Protein AF-A0A7W1V530-F1 (afdb_monomer)

Radius of gyration: 22.69 Å; Cα contacts (8 Å, |Δi|>4): 285; chains: 1; bounding box: 102×36×40 Å

Mean predicted aligned error: 11.99 Å

Structure (mmCIF, N/CA/C/O backbone):
data_AF-A0A7W1V530-F1
#
_entry.id   AF-A0A7W1V530-F1
#
loop_
_atom_site.group_PDB
_atom_site.id
_atom_site.type_symbol
_atom_site.label_atom_id
_atom_site.label_alt_id
_atom_site.label_comp_id
_atom_site.label_asym_id
_atom_site.label_entity_id
_atom_site.label_seq_id
_atom_site.pdbx_PDB_ins_code
_atom_site.Cartn_x
_atom_site.Cartn_y
_atom_site.Cartn_z
_atom_site.occupancy
_atom_site.B_iso_or_equiv
_atom_site.auth_seq_id
_atom_site.auth_comp_id
_atom_site.auth_asym_id
_atom_site.auth_atom_id
_atom_site.pdbx_PDB_model_num
ATOM 1 N N . MET A 1 1 ? -16.592 9.959 2.322 1.00 92.06 1 MET A N 1
ATOM 2 C CA . MET A 1 1 ? -16.079 8.571 2.350 1.00 92.06 1 MET A CA 1
ATOM 3 C C . MET A 1 1 ? -16.142 7.899 3.725 1.00 92.06 1 MET A C 1
ATOM 5 O O . MET A 1 1 ? -16.702 6.815 3.816 1.00 92.06 1 MET A O 1
ATOM 9 N N . LEU A 1 2 ? -15.639 8.522 4.799 1.00 95.12 2 LEU A N 1
ATOM 10 C CA . LEU A 1 2 ? -15.579 7.921 6.148 1.00 95.12 2 LEU A CA 1
ATOM 11 C C . LEU A 1 2 ? -16.915 7.363 6.677 1.00 95.12 2 LEU A C 1
ATOM 13 O O . LEU A 1 2 ? -16.941 6.292 7.271 1.00 95.12 2 LEU A O 1
ATOM 17 N N . GLN A 1 3 ? -18.044 8.019 6.392 1.00 96.56 3 GLN A N 1
ATOM 18 C CA . GLN A 1 3 ? -19.373 7.490 6.742 1.00 96.56 3 GLN A CA 1
ATOM 19 C C . GLN A 1 3 ? -19.691 6.153 6.049 1.00 96.56 3 GLN A C 1
ATOM 21 O O . GLN A 1 3 ? -20.329 5.280 6.632 1.00 96.56 3 GLN A O 1
ATOM 26 N N . ALA A 1 4 ? -19.258 5.967 4.797 1.00 96.50 4 ALA A N 1
ATOM 27 C CA . ALA A 1 4 ? -19.424 4.697 4.095 1.00 96.50 4 ALA A CA 1
ATOM 28 C C . ALA A 1 4 ? -18.527 3.611 4.703 1.00 96.50 4 ALA A C 1
ATOM 30 O O . ALA A 1 4 ? -19.008 2.507 4.939 1.00 96.50 4 ALA A O 1
ATOM 31 N N . ILE A 1 5 ? -17.279 3.955 5.040 1.00 96.94 5 ILE A N 1
ATOM 32 C CA . ILE A 1 5 ? -16.357 3.065 5.760 1.00 96.94 5 ILE A CA 1
ATOM 33 C C . ILE A 1 5 ? -16.983 2.604 7.083 1.00 96.94 5 ILE A C 1
ATOM 35 O O . ILE A 1 5 ? -17.078 1.403 7.314 1.00 96.94 5 ILE A O 1
ATOM 39 N N . GLY A 1 6 ? -17.505 3.522 7.903 1.00 97.44 6 GLY A N 1
ATOM 40 C CA . GLY A 1 6 ? -18.143 3.180 9.182 1.00 97.44 6 GLY A CA 1
ATOM 41 C C . GLY A 1 6 ? -19.362 2.256 9.038 1.00 97.44 6 GLY A C 1
ATOM 42 O O . GLY A 1 6 ? -19.559 1.348 9.847 1.00 97.44 6 GLY A O 1
ATOM 43 N N . ARG A 1 7 ? -20.156 2.410 7.969 1.00 98.12 7 ARG A N 1
ATOM 44 C CA . ARG A 1 7 ? -21.251 1.470 7.662 1.00 98.12 7 ARG A CA 1
ATOM 45 C C . ARG A 1 7 ? -20.738 0.070 7.319 1.00 98.12 7 ARG A C 1
ATOM 47 O O . ARG A 1 7 ? -21.349 -0.902 7.738 1.00 98.12 7 ARG A O 1
ATOM 54 N N . ILE A 1 8 ? -19.629 -0.039 6.586 1.00 97.50 8 ILE A N 1
ATOM 55 C CA . ILE A 1 8 ? -19.023 -1.337 6.250 1.00 97.50 8 ILE A CA 1
ATOM 56 C C . ILE A 1 8 ? -18.438 -1.984 7.507 1.00 97.50 8 ILE A C 1
ATOM 58 O O . ILE A 1 8 ? -18.728 -3.144 7.776 1.00 97.50 8 ILE A O 1
ATOM 62 N N . VAL A 1 9 ? -17.679 -1.225 8.303 1.00 97.56 9 VAL A N 1
ATOM 63 C CA . VAL A 1 9 ? -17.077 -1.694 9.563 1.00 97.56 9 VAL A CA 1
ATOM 64 C C . VAL A 1 9 ? -18.135 -2.243 10.517 1.00 97.56 9 VAL A C 1
ATOM 66 O O . VAL A 1 9 ? -17.935 -3.293 11.112 1.00 97.56 9 VAL A O 1
ATOM 69 N N . THR A 1 10 ? -19.277 -1.570 10.655 1.00 97.75 10 THR A N 1
ATOM 70 C CA . THR A 1 10 ? -20.348 -2.024 11.562 1.00 97.75 10 THR A CA 1
ATOM 71 C C . THR A 1 10 ? -21.170 -3.192 11.013 1.00 97.75 10 THR A C 1
ATOM 73 O O . THR A 1 10 ? -21.892 -3.831 11.777 1.00 97.75 10 THR A O 1
ATOM 76 N N . ALA A 1 11 ? -21.065 -3.492 9.717 1.00 98.19 11 ALA A N 1
ATOM 77 C CA . ALA A 1 11 ? -21.801 -4.574 9.070 1.00 98.19 11 ALA A CA 1
ATOM 78 C C . ALA A 1 11 ? -21.092 -5.939 9.133 1.00 98.19 11 ALA A C 1
ATOM 80 O O . ALA A 1 11 ? -21.712 -6.946 8.793 1.00 98.19 11 ALA A O 1
ATOM 81 N N . VAL A 1 12 ? -19.814 -5.994 9.529 1.00 97.38 12 VAL A N 1
ATOM 82 C CA . VAL A 1 12 ? -19.009 -7.226 9.514 1.00 97.38 12 VAL A CA 1
ATOM 83 C C . VAL A 1 12 ? -18.196 -7.398 10.798 1.00 97.38 12 VAL A C 1
ATOM 85 O O . VAL A 1 12 ? -17.738 -6.430 11.390 1.00 97.38 12 VAL A O 1
ATOM 88 N N . ASP A 1 13 ? -17.939 -8.649 11.186 1.00 95.44 13 ASP A N 1
ATOM 89 C CA . ASP A 1 13 ? -17.024 -8.987 12.292 1.00 95.44 13 ASP A CA 1
ATOM 90 C C . ASP A 1 13 ? -15.557 -9.161 11.829 1.00 95.44 13 ASP A C 1
ATOM 92 O O . ASP A 1 13 ? -14.671 -9.521 12.611 1.00 95.44 13 ASP A O 1
ATOM 96 N N . LEU A 1 14 ? -15.287 -8.943 10.537 1.00 96.69 14 LEU A N 1
ATOM 97 C CA . LEU A 1 14 ? -13.963 -9.077 9.928 1.00 96.69 14 LEU A CA 1
ATOM 98 C C . LEU A 1 14 ? -13.176 -7.756 9.983 1.00 96.69 14 LEU A C 1
ATOM 100 O O . LEU A 1 14 ? -13.777 -6.684 9.910 1.00 96.69 14 LEU A O 1
ATOM 104 N N . PRO A 1 15 ? -11.828 -7.797 10.042 1.00 95.88 15 PRO A N 1
ATOM 105 C CA . PRO A 1 15 ? -11.009 -6.595 9.924 1.00 95.88 15 PRO A CA 1
ATOM 106 C C . PRO A 1 15 ? -11.252 -5.881 8.592 1.00 95.88 15 PRO A C 1
ATOM 108 O O . PRO A 1 15 ? -11.123 -6.481 7.524 1.00 95.88 15 PRO A O 1
ATOM 111 N N . VAL A 1 16 ? -11.543 -4.583 8.652 1.00 96.94 16 VAL A N 1
ATOM 112 C CA . VAL A 1 16 ? -11.725 -3.742 7.464 1.00 96.94 16 VAL A CA 1
ATOM 113 C C . VAL A 1 16 ? -10.499 -2.865 7.276 1.00 96.94 16 VAL A C 1
ATOM 115 O O . VAL A 1 16 ? -10.081 -2.159 8.189 1.00 96.94 16 VAL A O 1
ATOM 118 N N . THR A 1 17 ? -9.929 -2.889 6.079 1.00 97.44 17 THR A N 1
ATOM 119 C CA . THR A 1 17 ? -8.908 -1.935 5.639 1.00 97.44 17 THR A CA 1
ATOM 120 C C . THR A 1 17 ? -9.539 -0.986 4.635 1.00 97.44 17 THR A C 1
ATOM 122 O O . THR A 1 17 ? -10.289 -1.430 3.766 1.00 97.44 17 THR A O 1
ATOM 125 N N . ALA A 1 18 ? -9.278 0.310 4.781 1.00 97.19 18 ALA A N 1
ATOM 126 C CA . ALA A 1 18 ? -9.830 1.332 3.902 1.00 97.19 18 ALA A CA 1
ATOM 127 C C . ALA A 1 18 ? -8.800 1.781 2.866 1.00 97.19 18 ALA A C 1
ATOM 129 O O . ALA A 1 18 ? -7.633 1.976 3.198 1.00 97.19 18 ALA A O 1
ATOM 130 N N . ASP A 1 19 ? -9.251 1.967 1.631 1.00 97.50 19 ASP A N 1
ATOM 131 C CA . ASP A 1 19 ? -8.523 2.774 0.660 1.00 97.50 19 ASP A CA 1
ATOM 132 C C . ASP A 1 19 ? -8.739 4.248 1.002 1.00 97.50 19 ASP A C 1
ATOM 134 O O . ASP A 1 19 ? -9.886 4.683 1.126 1.00 97.50 19 ASP A O 1
ATOM 138 N N . LEU A 1 20 ? -7.652 4.972 1.263 1.00 98.00 20 LEU A N 1
ATOM 139 C CA . LEU A 1 20 ? -7.670 6.380 1.656 1.00 98.00 20 LEU A CA 1
ATOM 140 C C . LEU A 1 20 ? -7.009 7.269 0.594 1.00 98.00 20 LEU A C 1
ATOM 142 O O . LEU A 1 20 ? -6.669 8.417 0.895 1.00 98.00 20 LEU A O 1
ATOM 146 N N . GLU A 1 21 ? -6.855 6.745 -0.629 1.00 97.12 21 GLU A N 1
ATOM 147 C CA . GLU A 1 21 ? -6.230 7.427 -1.761 1.00 97.12 21 GLU A CA 1
ATOM 148 C C . GLU A 1 21 ? -4.892 8.054 -1.332 1.00 97.12 21 GLU A C 1
ATOM 150 O O . GLU A 1 21 ? -4.084 7.443 -0.632 1.00 97.12 21 GLU A O 1
ATOM 155 N N . SER A 1 22 ? -4.671 9.308 -1.707 1.00 96.75 22 SER A N 1
ATOM 156 C CA . SER A 1 22 ? -3.500 10.107 -1.370 1.00 96.75 22 SER A CA 1
ATOM 157 C C . SER A 1 22 ? -3.580 10.801 0.002 1.00 96.75 22 SER A C 1
ATOM 159 O O . SER A 1 22 ? -2.738 11.653 0.296 1.00 96.75 22 SER A O 1
ATOM 161 N N . GLY A 1 23 ? -4.582 10.475 0.832 1.00 96.38 23 GLY A N 1
ATOM 162 C CA . GLY A 1 23 ? -4.773 11.036 2.177 1.00 96.38 23 GLY A CA 1
ATOM 163 C C . GLY A 1 23 ? -5.628 12.308 2.250 1.00 96.38 23 GLY A C 1
ATOM 164 O O . GLY A 1 23 ? -5.570 13.010 3.254 1.00 96.38 23 GLY A O 1
ATOM 165 N N . TYR A 1 24 ? -6.400 12.626 1.203 1.00 96.56 24 TYR A N 1
ATOM 166 C CA . TYR A 1 24 ? -7.375 13.736 1.161 1.00 96.56 24 TYR A CA 1
ATOM 167 C C . TYR A 1 24 ? -6.850 15.106 1.632 1.00 96.56 24 TYR A C 1
ATOM 169 O O . TYR A 1 24 ? -7.580 15.884 2.244 1.00 96.56 24 TYR A O 1
ATOM 177 N N . GLY A 1 25 ? -5.582 15.404 1.340 1.00 95.81 25 GLY A N 1
ATOM 178 C CA . GLY A 1 25 ? -4.933 16.680 1.666 1.00 95.81 25 GLY A CA 1
ATOM 179 C C . GLY A 1 25 ? -4.403 16.797 3.100 1.00 95.81 25 GLY A C 1
ATOM 180 O O . GLY A 1 25 ? -3.597 17.681 3.361 1.00 95.81 25 GLY A O 1
ATOM 181 N N . ASP A 1 26 ? -4.791 15.899 4.008 1.00 98.00 26 ASP A N 1
ATOM 182 C CA . ASP A 1 26 ? -4.286 15.840 5.384 1.00 98.00 26 ASP A CA 1
ATOM 183 C C . ASP A 1 26 ? -4.242 14.380 5.849 1.00 98.00 26 ASP A C 1
ATOM 185 O O . ASP A 1 26 ? -5.255 13.787 6.240 1.00 98.00 26 ASP A O 1
ATOM 189 N N . VAL A 1 27 ? -3.051 13.786 5.770 1.00 98.31 27 VAL A N 1
ATOM 190 C CA . VAL A 1 27 ? -2.838 12.365 6.059 1.00 98.31 27 VAL A CA 1
ATOM 191 C C . VAL A 1 27 ? -3.074 12.047 7.536 1.00 98.31 27 VAL A C 1
ATOM 193 O O . VAL A 1 27 ? -3.705 11.031 7.828 1.00 98.31 27 VAL A O 1
ATOM 196 N N . ASP A 1 28 ? -2.620 12.897 8.465 1.00 98.06 28 ASP A N 1
ATOM 197 C CA . ASP A 1 28 ? -2.785 12.656 9.907 1.00 98.06 28 ASP A CA 1
ATOM 198 C C . ASP A 1 28 ? -4.271 12.635 10.267 1.00 98.06 28 ASP A C 1
ATOM 200 O O . ASP A 1 28 ? -4.781 11.634 10.785 1.00 98.06 28 ASP A O 1
ATOM 204 N N . ARG A 1 29 ? -5.003 13.690 9.884 1.00 98.31 29 ARG A N 1
ATOM 205 C CA . ARG A 1 29 ? -6.441 13.784 10.148 1.00 98.31 29 ARG A CA 1
ATOM 206 C C . ARG A 1 29 ? -7.214 12.651 9.484 1.00 98.31 29 ARG A C 1
ATOM 208 O O . ARG A 1 29 ? -8.123 12.090 10.099 1.00 98.31 29 ARG A O 1
ATOM 215 N N . THR A 1 30 ? -6.869 12.303 8.246 1.00 98.44 30 THR A N 1
ATOM 216 C CA . THR A 1 30 ? -7.535 11.229 7.497 1.00 98.44 30 THR A CA 1
ATOM 217 C C . THR A 1 30 ? -7.351 9.875 8.174 1.00 98.44 30 THR A C 1
ATOM 219 O O . THR A 1 30 ? -8.329 9.145 8.356 1.00 98.44 30 THR A O 1
ATOM 222 N N . ILE A 1 31 ? -6.127 9.545 8.593 1.00 98.00 31 ILE A N 1
ATOM 223 C CA . ILE A 1 31 ? -5.819 8.273 9.253 1.00 98.00 31 ILE A CA 1
ATOM 224 C C . ILE A 1 31 ? -6.513 8.182 10.611 1.00 98.00 31 ILE A C 1
ATOM 226 O O . ILE A 1 31 ? -7.201 7.191 10.867 1.00 98.00 31 ILE A O 1
ATOM 230 N N . ARG A 1 32 ? -6.426 9.223 11.449 1.00 97.75 32 ARG A N 1
ATOM 231 C CA . ARG A 1 32 ? -7.122 9.259 12.747 1.00 97.75 32 ARG A CA 1
ATOM 232 C C . ARG A 1 32 ? -8.629 9.111 12.588 1.00 97.75 32 ARG A C 1
ATOM 234 O O . ARG A 1 32 ? -9.258 8.322 13.288 1.00 97.75 32 ARG A O 1
ATOM 241 N N . ALA A 1 33 ? -9.220 9.815 11.624 1.00 98.12 33 ALA A N 1
ATOM 242 C CA . ALA A 1 33 ? -10.653 9.729 11.373 1.00 98.12 33 ALA A CA 1
ATOM 243 C C . ALA A 1 33 ? -11.075 8.342 10.850 1.00 98.12 33 ALA A C 1
ATOM 245 O O . ALA A 1 33 ? -12.141 7.845 11.216 1.00 98.12 33 ALA A O 1
ATOM 246 N N . ALA A 1 34 ? -10.241 7.686 10.037 1.00 98.00 34 ALA A N 1
ATOM 247 C CA . ALA A 1 34 ? -10.476 6.310 9.604 1.00 98.00 34 ALA A CA 1
ATOM 248 C C . ALA A 1 34 ? -10.383 5.320 10.779 1.00 98.00 34 ALA A C 1
ATOM 250 O O . ALA A 1 34 ? -11.242 4.445 10.909 1.00 98.00 34 ALA A O 1
ATOM 251 N N . ILE A 1 35 ? -9.399 5.486 11.670 1.00 97.44 35 ILE A N 1
ATOM 252 C CA . ILE A 1 35 ? -9.274 4.699 12.908 1.00 97.44 35 ILE A CA 1
ATOM 253 C C . ILE A 1 35 ? -10.504 4.893 13.797 1.00 97.44 35 ILE A C 1
ATOM 255 O O . ILE A 1 35 ? -11.086 3.909 14.249 1.00 97.44 35 ILE A O 1
ATOM 259 N N . GLY A 1 36 ? -10.966 6.134 13.971 1.00 97.12 36 GLY A N 1
ATOM 260 C CA . GLY A 1 36 ? -12.199 6.447 14.698 1.00 97.12 36 GLY A CA 1
ATOM 261 C C . GLY A 1 36 ? -13.451 5.805 14.085 1.00 97.12 36 GLY A C 1
ATOM 262 O O . GLY A 1 36 ? -14.391 5.473 14.804 1.00 97.12 36 GLY A O 1
ATOM 263 N N . ALA A 1 37 ? -13.454 5.554 12.771 1.00 97.44 37 ALA A N 1
ATOM 264 C CA . ALA A 1 37 ? -14.501 4.791 12.087 1.00 97.44 37 ALA A CA 1
ATOM 265 C C . ALA A 1 37 ? -14.364 3.260 12.251 1.00 97.44 37 ALA A C 1
ATOM 267 O O . ALA A 1 37 ? -15.257 2.523 11.831 1.00 97.44 37 ALA A O 1
ATOM 268 N N . GLY A 1 38 ? -13.277 2.781 12.865 1.00 96.38 38 GLY A N 1
ATOM 269 C CA . GLY A 1 38 ? -13.048 1.387 13.249 1.00 96.38 38 GLY A CA 1
ATOM 270 C C . GLY A 1 38 ? -12.276 0.539 12.234 1.00 96.38 38 GLY A C 1
ATOM 271 O O . GLY A 1 38 ? -12.391 -0.688 12.260 1.00 96.38 38 GLY A O 1
ATOM 272 N N . VAL A 1 39 ? -11.496 1.151 11.335 1.00 97.06 39 VAL A N 1
ATOM 273 C CA . VAL A 1 39 ? -10.639 0.391 10.406 1.00 97.06 39 VAL A CA 1
ATOM 274 C C . VAL A 1 39 ? -9.453 -0.260 11.128 1.00 97.06 39 VAL A C 1
ATOM 276 O O . VAL A 1 39 ? -8.899 0.279 12.080 1.00 97.06 39 VAL A O 1
ATOM 279 N N . ALA A 1 40 ? -9.022 -1.413 10.625 1.00 96.06 40 ALA A N 1
ATOM 280 C CA . ALA A 1 40 ? -7.838 -2.145 11.073 1.00 96.06 40 ALA A CA 1
ATOM 281 C C . ALA A 1 40 ? -6.598 -1.900 10.187 1.00 96.06 40 ALA A C 1
ATOM 283 O O . ALA A 1 40 ? -5.509 -2.391 10.485 1.00 96.06 40 ALA A O 1
ATOM 284 N N . GLY A 1 41 ? -6.747 -1.183 9.071 1.00 96.94 41 GLY A N 1
ATOM 285 C CA . GLY A 1 41 ? -5.666 -0.917 8.124 1.00 96.94 41 GLY A CA 1
ATOM 286 C C . GLY A 1 41 ? -6.026 0.152 7.101 1.00 96.94 41 GLY A C 1
ATOM 287 O O . GLY A 1 41 ? -7.202 0.463 6.907 1.00 96.94 41 GLY A O 1
ATOM 288 N N . ALA A 1 42 ? -5.021 0.659 6.398 1.00 97.75 42 ALA A N 1
ATOM 289 C CA . ALA A 1 42 ? -5.174 1.695 5.384 1.00 97.75 42 ALA A CA 1
ATOM 290 C C . ALA A 1 42 ? -4.339 1.379 4.139 1.00 97.75 42 ALA A C 1
ATOM 292 O O . ALA A 1 42 ? -3.269 0.777 4.238 1.00 97.75 42 ALA A O 1
ATOM 293 N N . ILE A 1 43 ? -4.827 1.797 2.976 1.00 98.38 43 ILE A N 1
ATOM 294 C CA . ILE A 1 43 ? -4.037 1.943 1.754 1.00 98.38 43 ILE A CA 1
ATOM 295 C C . ILE A 1 43 ? -3.830 3.442 1.551 1.00 98.38 43 ILE A C 1
ATOM 297 O O . ILE A 1 43 ? -4.795 4.200 1.633 1.00 98.38 43 ILE A O 1
ATOM 301 N N . LEU A 1 44 ? -2.581 3.845 1.333 1.00 98.56 44 LEU A N 1
ATOM 302 C CA . LEU A 1 44 ? -2.195 5.227 1.052 1.00 98.56 44 LEU A CA 1
ATOM 303 C C . LEU A 1 44 ? -1.327 5.220 -0.203 1.00 98.56 44 LEU A C 1
ATOM 305 O O . LEU A 1 44 ? -0.296 4.549 -0.209 1.00 98.56 44 LEU A O 1
ATOM 309 N N . GLU A 1 45 ? -1.756 5.902 -1.257 1.00 97.75 45 GLU A N 1
ATOM 310 C CA . GLU A 1 45 ? -1.057 5.924 -2.542 1.00 97.75 45 GLU A CA 1
ATOM 311 C C . GLU A 1 45 ? -0.109 7.115 -2.669 1.00 97.75 45 GLU A C 1
ATOM 313 O O . GLU A 1 45 ? -0.333 8.188 -2.106 1.00 97.75 45 GLU A O 1
ATOM 318 N N . ASP A 1 46 ? 0.969 6.929 -3.423 1.00 97.75 46 ASP A N 1
ATOM 319 C CA . ASP A 1 46 ? 1.903 8.004 -3.732 1.00 97.75 46 ASP A CA 1
ATOM 320 C C . ASP A 1 46 ? 1.409 8.919 -4.857 1.00 97.75 46 ASP A C 1
ATOM 322 O O . ASP A 1 46 ? 1.872 10.056 -4.930 1.00 97.75 46 ASP A O 1
ATOM 326 N N . ALA A 1 47 ? 0.473 8.462 -5.702 1.00 95.56 47 ALA A N 1
ATOM 327 C CA . ALA A 1 47 ? 0.021 9.153 -6.912 1.00 95.56 47 ALA A CA 1
ATOM 328 C C . ALA A 1 47 ? 1.193 9.656 -7.779 1.00 95.56 47 ALA A C 1
ATOM 330 O O . ALA A 1 47 ? 1.108 10.700 -8.423 1.00 95.56 47 ALA A O 1
ATOM 331 N N . MET A 1 48 ? 2.325 8.938 -7.747 1.00 95.50 48 MET A N 1
ATOM 332 C CA . MET A 1 48 ? 3.591 9.332 -8.378 1.00 95.50 48 MET A CA 1
ATOM 333 C C . MET A 1 48 ? 4.154 10.705 -7.964 1.00 95.50 48 MET A C 1
ATOM 335 O O . MET A 1 48 ? 5.001 11.259 -8.668 1.00 95.50 48 MET A O 1
ATOM 339 N N . ARG A 1 49 ? 3.776 11.227 -6.791 1.00 96.00 49 ARG A N 1
ATOM 340 C CA . ARG A 1 49 ? 4.395 12.420 -6.187 1.00 96.00 49 ARG A CA 1
ATOM 341 C C . ARG A 1 49 ? 5.902 12.237 -5.956 1.00 96.00 49 ARG A C 1
ATOM 343 O O . ARG A 1 49 ? 6.394 11.093 -5.961 1.00 96.00 49 ARG A O 1
ATOM 350 N N . PRO A 1 50 ? 6.650 13.337 -5.733 1.00 97.56 50 PRO A N 1
ATOM 351 C CA . PRO A 1 50 ? 8.034 13.272 -5.277 1.00 97.56 50 PRO A CA 1
ATOM 352 C C . PRO A 1 50 ? 8.210 12.288 -4.110 1.00 97.56 50 PRO A C 1
ATOM 354 O O . PRO A 1 50 ? 7.315 12.098 -3.279 1.00 97.56 50 PRO A O 1
ATOM 357 N N . ILE A 1 51 ? 9.328 11.560 -4.104 1.00 97.88 51 ILE A N 1
ATOM 358 C CA . ILE A 1 51 ? 9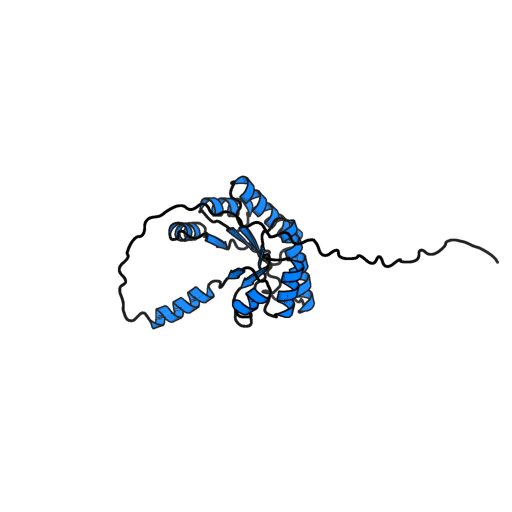.535 10.439 -3.174 1.00 97.88 51 ILE A CA 1
ATOM 359 C C . ILE A 1 51 ? 9.639 10.905 -1.717 1.00 97.88 51 ILE A C 1
ATOM 361 O O . ILE A 1 51 ? 9.155 10.220 -0.821 1.00 97.88 51 ILE A O 1
ATOM 365 N N . ASP A 1 52 ? 10.201 12.086 -1.492 1.00 98.25 52 ASP A N 1
ATOM 366 C CA . ASP A 1 52 ? 10.277 12.773 -0.205 1.00 98.25 52 ASP A CA 1
ATOM 367 C C . ASP A 1 52 ? 8.887 13.144 0.333 1.00 98.25 52 ASP A C 1
ATOM 369 O O . ASP A 1 52 ? 8.568 12.835 1.481 1.00 98.25 52 ASP A O 1
ATOM 373 N N . GLU A 1 53 ? 8.010 13.698 -0.508 1.00 98.38 53 GLU A N 1
ATOM 374 C CA . GLU A 1 53 ? 6.610 13.948 -0.135 1.00 98.38 53 GLU A CA 1
ATOM 375 C C . GLU A 1 53 ? 5.866 12.640 0.172 1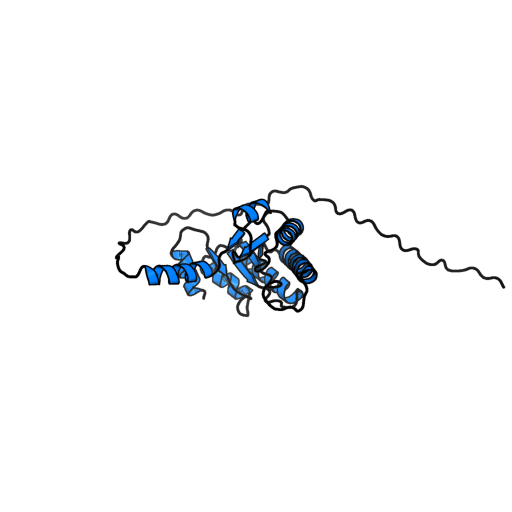.00 98.38 53 GLU A C 1
ATOM 377 O O . GLU A 1 53 ? 5.112 12.534 1.144 1.00 98.38 53 GLU A O 1
ATOM 382 N N . SER A 1 54 ? 6.103 11.617 -0.650 1.00 98.25 54 SER A N 1
ATOM 383 C CA . SER A 1 54 ? 5.440 10.318 -0.536 1.00 98.25 54 SER A CA 1
ATOM 384 C C . SER A 1 54 ? 5.837 9.590 0.753 1.00 98.25 54 SER A C 1
ATOM 386 O O . SER A 1 54 ? 4.976 9.054 1.452 1.00 98.25 54 SER A O 1
ATOM 388 N N . VAL A 1 55 ? 7.127 9.586 1.109 1.00 98.62 55 VAL A N 1
ATOM 389 C CA . VAL A 1 55 ? 7.596 8.954 2.352 1.00 98.62 55 VAL A CA 1
ATOM 390 C C . VAL A 1 55 ? 7.173 9.750 3.585 1.00 98.62 55 VAL A C 1
ATOM 392 O O . VAL A 1 55 ? 6.745 9.142 4.563 1.00 98.62 55 VAL A O 1
ATOM 395 N N . ALA A 1 56 ? 7.162 11.086 3.524 1.00 98.69 56 ALA A N 1
ATOM 396 C CA . ALA A 1 56 ? 6.654 11.915 4.617 1.00 98.69 56 ALA A CA 1
ATOM 397 C C . ALA A 1 56 ? 5.166 11.638 4.908 1.00 98.69 56 ALA A C 1
ATOM 399 O O . ALA A 1 56 ? 4.739 11.620 6.070 1.00 98.69 56 ALA A O 1
ATOM 400 N N . ALA A 1 57 ? 4.368 11.371 3.868 1.00 98.69 57 ALA A N 1
ATOM 401 C CA . ALA A 1 57 ? 2.981 10.939 4.010 1.00 98.69 57 ALA A CA 1
ATOM 402 C C . ALA A 1 57 ? 2.879 9.559 4.689 1.00 98.69 57 ALA A C 1
ATOM 404 O O . ALA A 1 57 ? 2.098 9.394 5.629 1.00 98.69 57 ALA A O 1
ATOM 405 N N . VAL A 1 58 ? 3.702 8.587 4.277 1.00 98.62 58 VAL A N 1
ATOM 406 C CA . VAL A 1 58 ? 3.776 7.257 4.913 1.00 98.62 58 VAL A CA 1
ATOM 407 C C . VAL A 1 58 ? 4.129 7.374 6.399 1.00 98.62 58 VAL A C 1
ATOM 409 O O . VAL A 1 58 ? 3.399 6.855 7.243 1.00 98.62 58 VAL A O 1
ATOM 412 N N . GLU A 1 59 ? 5.189 8.106 6.739 1.00 98.56 59 GLU A N 1
ATOM 413 C CA . GLU A 1 59 ? 5.621 8.313 8.127 1.00 98.56 59 GLU A CA 1
ATOM 414 C C . GLU A 1 59 ? 4.540 9.006 8.966 1.00 98.56 59 GLU A C 1
ATOM 416 O O . GLU A 1 59 ? 4.302 8.650 10.123 1.00 98.56 59 GLU A O 1
ATOM 421 N N . THR A 1 60 ? 3.834 9.974 8.378 1.00 98.56 60 THR A N 1
ATOM 422 C CA . THR A 1 60 ? 2.711 10.653 9.032 1.00 98.56 60 THR A CA 1
ATOM 423 C C . THR A 1 60 ? 1.573 9.685 9.337 1.00 98.56 60 THR A C 1
ATOM 425 O O . THR A 1 60 ? 1.081 9.677 10.465 1.00 98.56 60 THR A O 1
ATOM 428 N N . ALA A 1 61 ? 1.206 8.811 8.397 1.00 97.94 61 ALA A N 1
ATOM 429 C CA . ALA A 1 61 ? 0.189 7.789 8.631 1.00 97.94 61 ALA A CA 1
ATOM 430 C C . ALA A 1 61 ? 0.591 6.802 9.739 1.00 97.94 61 ALA A C 1
ATOM 432 O O . ALA A 1 61 ? -0.228 6.465 10.598 1.00 97.94 61 ALA A O 1
ATOM 433 N N . VAL A 1 62 ? 1.857 6.375 9.760 1.00 97.31 62 VAL A N 1
ATOM 434 C CA . VAL A 1 62 ? 2.394 5.485 10.801 1.00 97.31 62 VAL A CA 1
ATOM 435 C C . VAL A 1 62 ? 2.336 6.153 12.178 1.00 97.31 62 VAL A C 1
ATOM 437 O O . VAL A 1 62 ? 1.841 5.550 13.135 1.00 97.31 62 VAL A O 1
ATOM 440 N N . ARG A 1 63 ? 2.780 7.414 12.291 1.00 97.19 63 ARG A N 1
ATOM 441 C CA . ARG A 1 63 ? 2.714 8.180 13.549 1.00 97.19 63 ARG A CA 1
ATOM 442 C C . ARG A 1 63 ? 1.280 8.394 14.024 1.00 97.19 63 ARG A C 1
ATOM 444 O O . ARG A 1 63 ? 1.021 8.234 15.214 1.00 97.19 63 ARG A O 1
ATOM 451 N N . ALA A 1 64 ? 0.359 8.716 13.117 1.00 96.81 64 ALA A N 1
ATOM 452 C CA . ALA A 1 64 ? -1.054 8.895 13.440 1.00 96.81 64 ALA A CA 1
ATOM 453 C C . ALA A 1 64 ? -1.657 7.611 14.034 1.00 96.81 64 ALA A C 1
ATOM 455 O O . ALA A 1 64 ? -2.286 7.656 15.088 1.00 96.81 64 ALA A O 1
ATOM 456 N N . GLY A 1 65 ? -1.392 6.449 13.422 1.00 94.94 65 GLY A N 1
ATOM 457 C CA . GLY A 1 65 ? -1.826 5.155 13.959 1.00 94.94 65 GLY A CA 1
ATOM 458 C C . GLY A 1 65 ? -1.262 4.858 15.350 1.00 94.94 65 GLY A C 1
ATOM 459 O O . GLY A 1 65 ? -2.001 4.473 16.260 1.00 94.94 65 GLY A O 1
ATOM 460 N N . ALA A 1 66 ? 0.036 5.103 15.545 1.00 94.25 66 ALA A N 1
ATOM 461 C CA . ALA A 1 66 ? 0.680 4.938 16.845 1.00 94.25 66 ALA A CA 1
ATOM 462 C C . ALA A 1 66 ? 0.073 5.856 17.923 1.00 94.25 66 ALA A C 1
ATOM 464 O O . ALA A 1 66 ? -0.157 5.403 19.044 1.00 94.25 66 ALA A O 1
ATOM 465 N N . ALA A 1 67 ? -0.232 7.113 17.583 1.00 95.06 67 ALA A N 1
ATOM 466 C CA . ALA A 1 67 ? -0.827 8.086 18.500 1.00 95.06 67 ALA A CA 1
ATOM 467 C C . ALA A 1 67 ? -2.253 7.712 18.942 1.00 95.06 67 ALA A C 1
ATOM 469 O O . ALA A 1 67 ? -2.632 7.998 20.074 1.00 95.06 67 ALA A O 1
ATOM 470 N N . GLU A 1 68 ? -3.023 7.033 18.087 1.00 94.94 68 GLU A N 1
ATOM 471 C CA . GLU A 1 68 ? -4.348 6.494 18.433 1.00 94.94 68 GLU A CA 1
ATOM 472 C C . GLU A 1 68 ? -4.272 5.174 19.231 1.00 94.94 68 GLU A C 1
ATOM 474 O O . GLU A 1 68 ? -5.295 4.608 19.616 1.00 94.94 68 GLU A O 1
ATOM 479 N N . GLY A 1 69 ? -3.070 4.634 19.469 1.00 89.62 69 GLY A N 1
ATOM 480 C CA . GLY A 1 69 ? -2.883 3.349 20.152 1.00 89.62 69 GLY A CA 1
ATOM 481 C C . GLY A 1 69 ? -3.387 2.143 19.347 1.00 89.62 69 GLY A C 1
ATOM 482 O O . GLY A 1 69 ? -3.561 1.053 19.902 1.00 89.62 69 GLY A O 1
ATOM 483 N N . VAL A 1 70 ? -3.619 2.319 18.041 1.00 82.38 70 VAL A N 1
ATOM 484 C CA . VAL A 1 70 ? -4.102 1.277 17.130 1.00 82.38 70 VAL A CA 1
ATOM 485 C C . VAL A 1 70 ? -3.012 0.978 16.100 1.00 82.38 70 VAL A C 1
ATOM 487 O O . VAL A 1 70 ? -2.747 1.808 15.232 1.00 82.38 70 VAL A O 1
ATOM 490 N N . PRO A 1 71 ? -2.388 -0.214 16.131 1.00 75.50 71 PRO A N 1
ATOM 491 C CA . PRO A 1 71 ? -1.408 -0.604 15.126 1.00 75.50 71 PRO A CA 1
ATOM 492 C C . PRO A 1 71 ? -2.132 -0.979 13.826 1.00 75.50 71 PRO A C 1
ATOM 494 O O . PRO A 1 71 ? -2.332 -2.162 13.536 1.00 75.50 71 PRO A O 1
ATOM 497 N N . ILE A 1 72 ? -2.587 0.026 13.074 1.00 91.38 72 ILE A N 1
ATOM 498 C CA . ILE A 1 72 ? -3.174 -0.195 11.755 1.00 91.38 72 ILE A CA 1
ATOM 499 C C . ILE A 1 72 ? -2.137 -0.807 10.821 1.00 91.38 72 ILE A C 1
ATOM 501 O O . ILE A 1 72 ? -0.959 -0.472 10.878 1.00 91.38 72 ILE A O 1
ATOM 505 N N . VAL A 1 73 ? -2.590 -1.693 9.938 1.00 96.38 73 VAL A N 1
ATOM 506 C CA . VAL A 1 73 ? -1.740 -2.215 8.867 1.00 96.38 73 VAL A CA 1
ATOM 507 C C . VAL A 1 73 ? -1.715 -1.208 7.720 1.00 96.38 73 VAL A C 1
ATOM 509 O O . VAL A 1 73 ? -2.724 -1.058 7.024 1.00 96.38 73 VAL A O 1
ATOM 512 N N . LEU A 1 74 ? -0.579 -0.545 7.503 1.00 98.12 74 LEU A N 1
ATOM 513 C CA . LEU A 1 74 ? -0.382 0.379 6.389 1.00 98.12 74 LEU A CA 1
ATOM 514 C C . LEU A 1 74 ? 0.125 -0.367 5.149 1.00 98.12 74 LEU A C 1
ATOM 516 O O . LEU A 1 74 ? 1.215 -0.938 5.132 1.00 98.12 74 LEU A O 1
ATOM 520 N N . ASN A 1 75 ? -0.683 -0.351 4.095 1.00 98.44 75 ASN A N 1
ATOM 521 C CA . ASN A 1 75 ? -0.367 -0.894 2.782 1.00 98.44 75 ASN A CA 1
ATOM 522 C C . ASN A 1 75 ? -0.039 0.273 1.841 1.00 98.44 75 ASN A C 1
ATOM 524 O O . ASN A 1 75 ? -0.928 0.788 1.163 1.00 98.44 75 ASN A O 1
ATOM 528 N N . ALA A 1 76 ? 1.212 0.732 1.859 1.00 98.62 76 ALA A N 1
ATOM 529 C CA . ALA A 1 76 ? 1.644 1.867 1.052 1.00 98.62 76 ALA A CA 1
ATOM 530 C C . ALA A 1 76 ? 1.620 1.483 -0.430 1.00 98.62 76 ALA A C 1
ATOM 532 O O . ALA A 1 76 ? 2.192 0.468 -0.828 1.00 98.62 76 ALA A O 1
ATOM 533 N N . ARG A 1 77 ? 0.927 2.268 -1.246 1.00 98.69 77 ARG A N 1
ATOM 534 C CA . ARG A 1 77 ? 0.723 2.009 -2.666 1.00 98.69 77 ARG A CA 1
ATOM 535 C C . ARG A 1 77 ? 1.641 2.892 -3.490 1.00 98.69 77 ARG A C 1
ATOM 537 O O . ARG A 1 77 ? 1.721 4.093 -3.257 1.00 98.69 77 ARG A O 1
ATOM 544 N N . THR A 1 78 ? 2.300 2.287 -4.469 1.00 98.44 78 THR A N 1
ATOM 545 C CA . THR A 1 78 ? 2.986 3.036 -5.517 1.00 98.44 78 THR A CA 1
ATOM 546 C C . THR A 1 78 ? 2.267 2.852 -6.836 1.00 98.44 78 THR A C 1
ATOM 548 O O . THR A 1 78 ? 1.914 1.731 -7.207 1.00 98.44 78 THR A O 1
ATOM 551 N N . ASP A 1 79 ? 2.056 3.956 -7.540 1.00 97.25 79 ASP A N 1
ATOM 552 C CA . ASP A 1 79 ? 1.316 3.953 -8.793 1.00 97.25 79 ASP A CA 1
ATOM 553 C C . ASP A 1 79 ? 2.197 3.755 -10.021 1.00 97.25 79 ASP A C 1
ATOM 555 O O . ASP A 1 79 ? 1.669 3.782 -11.114 1.00 97.25 79 ASP A O 1
ATOM 559 N N . VAL A 1 80 ? 3.497 3.474 -9.893 1.00 97.50 80 VAL A N 1
ATOM 560 C CA . VAL A 1 80 ? 4.470 3.369 -11.010 1.00 97.50 80 VAL A CA 1
ATOM 561 C C . VAL A 1 80 ? 3.988 2.593 -12.254 1.00 97.50 80 VAL A C 1
ATOM 563 O O . VAL A 1 80 ? 4.381 2.912 -13.379 1.00 97.50 80 VAL A O 1
ATOM 566 N N . TYR A 1 81 ? 3.140 1.577 -12.084 1.00 95.38 81 TYR A N 1
ATOM 567 C CA . TYR A 1 81 ? 2.624 0.740 -13.173 1.00 95.38 81 TYR A CA 1
ATOM 568 C C . TYR A 1 81 ? 1.267 1.188 -13.750 1.00 95.38 81 TYR A C 1
ATOM 570 O O . TYR A 1 81 ? 0.803 0.577 -14.708 1.00 95.38 81 TYR A O 1
ATOM 578 N N . LEU A 1 82 ? 0.622 2.221 -13.198 1.00 91.06 82 LEU A N 1
ATOM 579 C CA . LEU A 1 82 ? -0.718 2.658 -13.606 1.00 91.06 82 LEU A CA 1
ATOM 580 C C . LEU A 1 82 ? -0.731 3.828 -14.606 1.00 91.06 82 LEU A C 1
ATOM 582 O O . LEU A 1 82 ? -1.357 3.672 -15.655 1.00 91.06 82 LEU A O 1
ATOM 586 N N . PRO A 1 83 ? -0.094 4.988 -14.347 1.00 85.38 83 PRO A N 1
ATOM 587 C CA . PRO A 1 83 ? -0.040 6.062 -15.315 1.00 85.38 83 PRO A CA 1
ATOM 588 C C . PRO A 1 83 ? 1.018 5.770 -16.383 1.00 85.38 83 PRO A C 1
ATOM 590 O O . PRO A 1 83 ? 1.908 4.918 -16.231 1.00 85.38 83 PRO A O 1
ATOM 593 N N . ASP A 1 84 ? 0.942 6.530 -17.471 1.00 83.62 84 ASP A N 1
ATOM 594 C CA . ASP A 1 84 ? 2.069 6.648 -18.380 1.00 83.62 84 ASP A CA 1
ATOM 595 C C . ASP A 1 84 ? 3.126 7.555 -17.742 1.00 83.62 84 ASP A C 1
ATOM 597 O O . ASP A 1 84 ? 2.950 8.766 -17.621 1.00 83.62 84 ASP A O 1
ATOM 601 N N . THR A 1 85 ? 4.197 6.939 -17.255 1.00 83.31 85 THR A N 1
ATOM 602 C CA . THR A 1 85 ? 5.331 7.625 -16.630 1.00 83.31 85 THR A CA 1
ATOM 603 C C . THR A 1 85 ? 6.439 7.940 -17.634 1.00 83.31 85 THR A C 1
ATOM 605 O O . THR A 1 85 ? 7.447 8.526 -17.248 1.00 83.31 85 THR A O 1
ATOM 608 N N . GLY A 1 86 ? 6.311 7.495 -18.893 1.00 89.81 86 GLY A N 1
ATOM 609 C CA . GLY A 1 86 ? 7.408 7.482 -19.865 1.00 89.81 86 GLY A CA 1
ATOM 610 C C . GLY A 1 86 ? 8.533 6.489 -19.536 1.00 89.81 86 GLY A C 1
ATOM 611 O O . GLY A 1 86 ? 9.488 6.380 -20.300 1.00 89.81 86 GLY A O 1
ATOM 612 N N . LEU A 1 87 ? 8.433 5.754 -18.420 1.00 92.06 87 LEU A N 1
ATOM 613 C CA . LEU A 1 87 ? 9.388 4.712 -18.057 1.00 92.06 87 LEU A CA 1
ATOM 614 C C . LEU A 1 87 ? 9.116 3.444 -18.861 1.00 92.06 87 LEU A C 1
ATOM 616 O O . LEU A 1 87 ? 7.970 2.985 -18.978 1.00 92.06 87 LEU A O 1
ATOM 620 N N . ASP A 1 88 ? 10.201 2.848 -19.343 1.00 94.94 88 ASP A N 1
ATOM 621 C CA . ASP A 1 88 ? 10.179 1.504 -19.884 1.00 94.94 88 ASP A CA 1
ATOM 622 C C . ASP A 1 88 ? 9.959 0.465 -18.773 1.00 94.94 88 ASP A C 1
ATOM 624 O O . ASP A 1 88 ? 9.794 0.769 -17.586 1.00 94.94 88 ASP A O 1
ATOM 628 N N . ARG A 1 89 ? 9.928 -0.801 -19.175 1.00 93.38 89 ARG A N 1
ATOM 629 C CA . ARG A 1 89 ? 9.661 -1.914 -18.271 1.00 93.38 89 ARG A CA 1
ATOM 630 C C . ARG A 1 89 ? 10.671 -1.989 -17.114 1.00 93.38 89 ARG A C 1
ATOM 632 O O . ARG A 1 89 ? 10.272 -2.117 -15.959 1.00 93.38 89 ARG A O 1
ATOM 639 N N . VAL A 1 90 ? 11.963 -1.864 -17.418 1.00 96.06 90 VAL A N 1
ATOM 640 C CA . VAL A 1 90 ? 13.040 -1.932 -16.417 1.00 96.06 90 VAL A CA 1
ATOM 641 C C . VAL A 1 90 ? 12.957 -0.739 -15.464 1.00 96.06 90 VAL A C 1
ATOM 643 O O . VAL A 1 90 ? 12.968 -0.922 -14.248 1.00 96.06 90 VAL A O 1
ATOM 646 N N . GLY A 1 91 ? 12.754 0.468 -15.997 1.00 97.56 91 GLY A N 1
ATOM 647 C CA . GLY A 1 91 ? 12.594 1.685 -15.209 1.00 97.56 91 GLY A CA 1
ATOM 648 C C . GLY A 1 91 ? 11.391 1.636 -14.267 1.00 97.56 91 GLY A C 1
ATOM 649 O O . GLY A 1 91 ? 11.487 2.096 -13.128 1.00 97.56 91 GLY A O 1
ATOM 650 N N . ARG A 1 92 ? 10.268 1.032 -14.682 1.00 97.81 92 ARG A N 1
ATOM 651 C CA . ARG A 1 92 ? 9.107 0.812 -13.798 1.00 97.81 92 ARG A CA 1
ATOM 652 C C . ARG A 1 92 ? 9.429 -0.161 -12.666 1.00 97.81 92 ARG A C 1
ATOM 654 O O . ARG A 1 92 ? 9.060 0.094 -11.519 1.00 97.81 92 ARG A O 1
ATOM 661 N N . LEU A 1 93 ? 10.136 -1.253 -12.947 1.00 98.50 93 LEU A N 1
ATOM 662 C CA . LEU A 1 93 ? 10.548 -2.194 -11.907 1.00 98.50 93 LEU A CA 1
ATOM 663 C C . LEU A 1 93 ? 11.476 -1.533 -10.882 1.00 98.50 93 LEU A C 1
ATOM 665 O O . LEU A 1 93 ? 11.223 -1.636 -9.680 1.00 98.50 93 LEU A O 1
ATOM 669 N N . ASP A 1 94 ? 12.496 -0.813 -11.341 1.00 98.44 94 ASP A N 1
ATOM 670 C CA . ASP A 1 94 ? 13.464 -0.149 -10.465 1.00 98.44 94 ASP A CA 1
ATOM 671 C C . ASP A 1 94 ? 12.819 0.967 -9.637 1.00 98.44 94 ASP A C 1
ATOM 673 O O . ASP A 1 94 ? 13.053 1.063 -8.428 1.00 98.44 94 ASP A O 1
ATOM 677 N N . ALA A 1 95 ? 11.931 1.761 -10.244 1.00 98.25 95 ALA A N 1
ATOM 678 C CA . ALA A 1 95 ? 11.171 2.779 -9.530 1.00 98.25 95 ALA A CA 1
ATOM 679 C C . ALA A 1 95 ? 10.258 2.162 -8.458 1.00 98.25 95 ALA A C 1
ATOM 681 O O . ALA A 1 95 ? 10.231 2.647 -7.326 1.00 98.25 95 ALA A O 1
ATOM 682 N N . ALA A 1 96 ? 9.551 1.070 -8.767 1.00 98.62 96 ALA A N 1
ATOM 683 C CA . ALA A 1 96 ? 8.703 0.384 -7.794 1.00 98.62 96 ALA A CA 1
ATOM 684 C C . ALA A 1 96 ? 9.520 -0.215 -6.636 1.00 98.62 96 ALA A C 1
ATOM 686 O O . ALA A 1 96 ? 9.122 -0.074 -5.478 1.00 98.62 96 ALA A O 1
ATOM 687 N N . LYS A 1 97 ? 10.681 -0.823 -6.924 1.00 98.81 97 LYS A N 1
ATOM 688 C CA . LYS A 1 97 ? 11.620 -1.323 -5.905 1.00 98.81 97 LYS A CA 1
ATOM 689 C C . LYS A 1 97 ? 12.109 -0.193 -4.998 1.00 98.81 97 LYS A C 1
ATOM 691 O O . LYS A 1 97 ? 12.000 -0.293 -3.777 1.00 98.81 97 LYS A O 1
ATOM 696 N N . SER A 1 98 ? 12.597 0.899 -5.586 1.00 98.69 98 SER A N 1
ATOM 697 C CA . SER A 1 98 ? 13.122 2.055 -4.851 1.00 98.69 98 SER A CA 1
ATOM 698 C C . SER A 1 98 ? 12.062 2.691 -3.943 1.00 98.69 98 SER A C 1
ATOM 700 O O . SER A 1 98 ? 12.274 2.838 -2.734 1.00 98.69 98 SER A O 1
ATOM 702 N N . ARG A 1 99 ? 10.879 2.992 -4.495 1.00 98.69 99 ARG A N 1
ATOM 703 C CA . ARG A 1 99 ? 9.755 3.567 -3.741 1.00 98.69 99 ARG A CA 1
ATOM 704 C C . ARG A 1 99 ? 9.267 2.627 -2.645 1.00 98.69 99 ARG A C 1
ATOM 706 O O . ARG A 1 99 ? 9.136 3.041 -1.498 1.00 98.69 99 ARG A O 1
ATOM 713 N N . GLY A 1 100 ? 9.073 1.349 -2.968 1.00 98.75 100 GLY A N 1
ATOM 714 C CA . GLY A 1 100 ? 8.628 0.348 -2.004 1.00 98.75 100 GLY A CA 1
ATOM 715 C C . GLY A 1 100 ? 9.587 0.191 -0.824 1.00 98.75 100 GLY A C 1
ATOM 716 O O . GLY A 1 100 ? 9.151 0.227 0.324 1.00 98.75 100 GLY A O 1
ATOM 717 N N . MET A 1 101 ? 10.897 0.105 -1.071 1.00 98.81 101 MET A N 1
ATOM 718 C CA . MET A 1 101 ? 11.894 0.044 0.006 1.00 98.81 101 MET A CA 1
ATOM 719 C C . MET A 1 101 ? 11.907 1.313 0.862 1.00 98.81 101 MET A C 1
ATOM 721 O O . MET A 1 101 ? 12.042 1.227 2.083 1.00 98.81 101 MET A O 1
ATOM 725 N N . THR A 1 102 ? 11.700 2.474 0.241 1.00 98.81 102 THR A N 1
ATOM 726 C CA . THR A 1 102 ? 11.602 3.757 0.948 1.00 98.81 102 THR A CA 1
ATOM 727 C C . THR A 1 102 ? 10.366 3.795 1.852 1.00 98.81 102 THR A C 1
ATOM 729 O O . THR A 1 102 ? 10.461 4.169 3.018 1.00 98.81 102 THR A O 1
ATOM 732 N N . PHE A 1 103 ? 9.211 3.324 1.378 1.00 98.81 103 PHE A N 1
ATOM 733 C CA . PHE A 1 103 ? 7.991 3.253 2.189 1.00 98.81 103 PHE A CA 1
ATOM 734 C C . PHE A 1 103 ? 8.100 2.228 3.324 1.00 98.81 103 PHE A C 1
ATOM 736 O O . PHE A 1 103 ? 7.623 2.488 4.429 1.00 98.81 103 PHE A O 1
ATOM 743 N N . LEU A 1 104 ? 8.760 1.085 3.095 1.00 98.75 104 LEU A N 1
ATOM 744 C CA . LEU A 1 104 ? 9.064 0.120 4.159 1.00 98.75 104 LEU A CA 1
ATOM 745 C C . LEU A 1 104 ? 9.970 0.740 5.232 1.00 98.75 104 LEU A C 1
ATOM 747 O O . LEU A 1 104 ? 9.726 0.530 6.420 1.00 98.75 104 LEU A O 1
ATOM 751 N N . ALA A 1 105 ? 10.977 1.524 4.834 1.00 98.56 105 ALA A N 1
ATOM 752 C CA . ALA A 1 105 ? 11.837 2.256 5.764 1.00 98.56 105 ALA A CA 1
ATOM 753 C C . ALA A 1 105 ? 11.059 3.322 6.561 1.00 98.56 105 ALA A C 1
ATOM 755 O O . ALA A 1 105 ? 11.294 3.467 7.758 1.00 98.56 105 ALA A O 1
ATOM 756 N N . GLY A 1 106 ? 10.073 3.979 5.935 1.00 98.12 106 GLY A N 1
ATOM 757 C CA . GLY A 1 106 ? 9.127 4.900 6.584 1.00 98.12 106 GLY A CA 1
ATOM 758 C C . GLY A 1 106 ? 8.086 4.225 7.494 1.00 98.12 106 GLY A C 1
ATOM 759 O O . GLY A 1 106 ? 7.247 4.901 8.087 1.00 98.12 106 GLY A O 1
ATOM 760 N N . GLY A 1 107 ? 8.121 2.894 7.622 1.00 97.88 107 GLY A N 1
ATOM 761 C CA . GLY A 1 107 ? 7.294 2.133 8.561 1.00 97.88 107 GLY A CA 1
ATO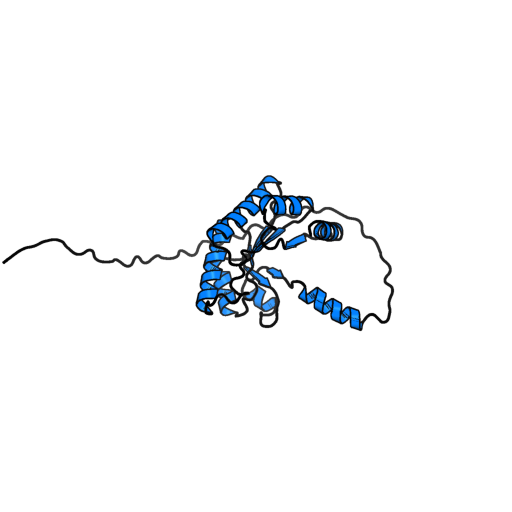M 762 C C . GLY A 1 107 ? 6.057 1.465 7.961 1.00 97.88 107 GLY A C 1
ATOM 763 O O . GLY A 1 107 ? 5.257 0.912 8.717 1.00 97.88 107 GLY A O 1
ATOM 764 N N . ALA A 1 108 ? 5.887 1.463 6.634 1.00 98.19 108 ALA A N 1
ATOM 765 C CA . ALA A 1 108 ? 4.806 0.712 6.002 1.00 98.19 108 ALA A CA 1
ATOM 766 C C . ALA A 1 108 ? 4.905 -0.797 6.304 1.00 98.19 108 ALA A C 1
ATOM 768 O O . ALA A 1 108 ? 5.985 -1.396 6.340 1.00 98.19 108 ALA A O 1
ATOM 769 N N . ASP A 1 109 ? 3.759 -1.457 6.480 1.00 98.06 109 ASP A N 1
ATOM 770 C CA . ASP A 1 109 ? 3.712 -2.903 6.695 1.00 98.06 109 ASP A CA 1
ATOM 771 C C . ASP A 1 109 ? 3.856 -3.683 5.388 1.00 98.06 109 ASP A C 1
ATOM 773 O O . ASP A 1 109 ? 4.400 -4.792 5.381 1.00 98.06 109 ASP A O 1
ATOM 777 N N . ARG A 1 110 ? 3.322 -3.137 4.294 1.00 97.81 110 ARG A N 1
ATOM 778 C CA . ARG A 1 110 ? 3.269 -3.769 2.972 1.00 97.81 110 ARG A CA 1
ATOM 779 C C . ARG A 1 110 ? 3.360 -2.728 1.870 1.00 97.81 110 ARG A C 1
ATOM 781 O O . ARG A 1 110 ? 2.988 -1.576 2.086 1.00 97.81 110 ARG A O 1
ATOM 788 N N . ILE A 1 111 ? 3.789 -3.183 0.697 1.00 98.75 111 ILE A N 1
ATOM 789 C CA . ILE A 1 111 ? 3.841 -2.400 -0.532 1.00 98.75 111 ILE A CA 1
ATOM 790 C C . ILE A 1 111 ? 2.814 -2.945 -1.514 1.00 98.75 111 ILE A C 1
ATOM 792 O O . ILE A 1 111 ? 2.815 -4.133 -1.841 1.00 98.75 111 ILE A O 1
ATOM 796 N N . PHE A 1 112 ? 1.934 -2.069 -1.982 1.00 98.69 112 PHE A N 1
ATOM 797 C CA . PHE A 1 112 ? 0.924 -2.367 -2.981 1.00 98.69 112 PHE A CA 1
ATOM 798 C C . PHE A 1 112 ? 1.361 -1.824 -4.343 1.00 98.69 112 PHE A C 1
ATOM 800 O O . PHE A 1 112 ? 1.525 -0.618 -4.505 1.00 98.69 112 PHE A O 1
ATOM 807 N N . VAL A 1 113 ? 1.542 -2.723 -5.315 1.00 98.19 113 VAL A N 1
ATOM 808 C CA . VAL A 1 113 ? 2.016 -2.387 -6.670 1.00 98.19 113 VAL A CA 1
ATOM 809 C C . VAL A 1 113 ? 0.967 -2.808 -7.712 1.00 98.19 113 VAL A C 1
ATOM 811 O O . VAL A 1 113 ? 1.130 -3.828 -8.382 1.00 98.19 113 VAL A O 1
ATOM 814 N N . PRO A 1 114 ? -0.174 -2.104 -7.819 1.00 95.94 114 PRO A N 1
ATOM 815 C CA . PRO A 1 114 ? -1.183 -2.421 -8.828 1.00 95.94 114 PRO A CA 1
ATOM 816 C C . PRO A 1 114 ? -0.620 -2.252 -10.248 1.00 95.94 114 PRO A C 1
ATOM 818 O O . PRO A 1 114 ? 0.167 -1.347 -10.496 1.00 95.94 114 PRO A O 1
ATOM 821 N N . GLY A 1 115 ? -1.030 -3.113 -11.184 1.00 93.44 115 GLY A N 1
ATOM 822 C CA . GLY A 1 115 ? -0.593 -3.075 -12.588 1.00 93.44 115 GLY A CA 1
ATOM 823 C C . GLY A 1 115 ? 0.636 -3.934 -12.916 1.00 93.44 115 GLY A C 1
ATOM 824 O O . GLY A 1 115 ? 0.800 -4.332 -14.068 1.00 93.44 115 GLY A O 1
ATOM 825 N N . CYS A 1 116 ? 1.456 -4.303 -11.925 1.00 96.31 116 CYS A N 1
ATOM 826 C CA . CYS A 1 116 ? 2.537 -5.270 -12.131 1.00 96.31 116 CYS A CA 1
ATOM 827 C C . CYS A 1 116 ? 1.951 -6.674 -12.359 1.00 96.31 116 CYS A C 1
ATOM 829 O O . CYS A 1 116 ? 1.266 -7.218 -11.490 1.00 96.31 116 CYS A O 1
ATOM 831 N N . SER A 1 117 ? 2.194 -7.238 -13.543 1.00 95.19 117 SER A N 1
ATOM 832 C CA . SER A 1 117 ? 1.565 -8.486 -14.000 1.00 95.19 117 SER A CA 1
ATOM 833 C C . SER A 1 117 ? 2.555 -9.557 -14.445 1.00 95.19 117 SER A C 1
ATOM 835 O O . SER A 1 117 ? 2.194 -10.730 -14.465 1.00 95.19 117 SER A O 1
ATOM 837 N N . HIS A 1 118 ? 3.804 -9.211 -14.761 1.00 96.44 118 HIS A N 1
ATOM 838 C CA . HIS A 1 118 ? 4.757 -10.208 -15.233 1.00 96.44 118 HIS A CA 1
ATOM 839 C C . HIS A 1 118 ? 5.332 -11.030 -14.064 1.00 96.44 118 HIS A C 1
ATOM 841 O O . HIS A 1 118 ? 5.869 -10.434 -13.127 1.00 96.44 118 HIS A O 1
ATOM 847 N N . PRO A 1 119 ? 5.307 -12.378 -14.113 1.00 96.44 119 PRO A N 1
ATOM 848 C CA . PRO A 1 119 ? 5.797 -13.230 -13.023 1.00 96.44 119 PRO A CA 1
ATOM 849 C C . PRO A 1 119 ? 7.226 -12.911 -12.567 1.00 96.44 119 PRO A C 1
ATOM 851 O O . PRO A 1 119 ? 7.466 -12.800 -11.368 1.00 96.44 119 PRO A O 1
ATOM 854 N N . ASP A 1 120 ? 8.148 -12.689 -13.509 1.00 97.31 120 ASP A N 1
ATOM 855 C CA . ASP A 1 120 ? 9.537 -12.327 -13.188 1.00 97.31 120 ASP A CA 1
ATOM 856 C C . ASP A 1 120 ? 9.643 -11.015 -12.393 1.00 97.31 120 ASP A C 1
ATOM 858 O O . ASP A 1 120 ? 10.356 -10.947 -11.396 1.00 97.31 120 ASP A O 1
ATOM 862 N N . GLU A 1 121 ? 8.883 -9.981 -12.772 1.00 98.12 121 GLU A N 1
ATOM 863 C CA . GLU A 1 121 ? 8.868 -8.694 -12.059 1.00 98.12 121 GLU A CA 1
ATOM 864 C C . GLU A 1 121 ? 8.252 -8.839 -10.668 1.00 98.12 121 GLU A C 1
ATOM 866 O O . GLU A 1 121 ? 8.738 -8.255 -9.700 1.00 98.12 121 GLU A O 1
ATOM 871 N N . ILE A 1 122 ? 7.203 -9.655 -10.550 1.00 98.25 122 ILE A N 1
ATOM 872 C CA . ILE A 1 122 ? 6.572 -9.977 -9.270 1.00 98.25 122 ILE A CA 1
ATOM 873 C C . ILE A 1 122 ? 7.577 -10.686 -8.354 1.00 98.25 122 ILE A C 1
ATOM 875 O O . ILE A 1 122 ? 7.712 -10.296 -7.194 1.00 98.25 122 ILE A O 1
ATOM 879 N N . GLY A 1 123 ? 8.313 -11.678 -8.863 1.00 98.00 123 GLY A N 1
ATOM 880 C CA . GLY A 1 123 ? 9.354 -12.382 -8.109 1.00 98.00 123 GLY A CA 1
ATOM 881 C C . GLY A 1 123 ? 10.471 -11.444 -7.644 1.00 98.00 123 GLY A C 1
ATOM 882 O O . GLY A 1 123 ? 10.867 -11.469 -6.479 1.00 98.00 123 GLY A O 1
ATOM 883 N N . GLU A 1 124 ? 10.919 -10.548 -8.520 1.00 98.56 124 GLU A N 1
ATOM 884 C CA . GLU A 1 124 ? 11.896 -9.502 -8.208 1.00 98.56 124 GLU A CA 1
ATOM 885 C C . GLU A 1 124 ? 11.415 -8.541 -7.107 1.00 98.56 124 GLU A C 1
ATOM 887 O O . GLU A 1 124 ? 12.178 -8.192 -6.201 1.00 98.56 124 GLU A O 1
ATOM 892 N N . LEU A 1 125 ? 10.143 -8.133 -7.136 1.00 98.69 125 LEU A N 1
ATOM 893 C CA . LEU A 1 125 ? 9.541 -7.297 -6.093 1.00 98.69 125 LEU A CA 1
ATOM 894 C C . LEU A 1 125 ? 9.412 -8.046 -4.760 1.00 98.69 125 LEU A C 1
ATOM 896 O O . LEU A 1 125 ? 9.715 -7.474 -3.712 1.00 98.69 125 LEU A O 1
ATOM 900 N N . VAL A 1 126 ? 9.008 -9.322 -4.775 1.00 98.44 126 VAL A N 1
ATOM 901 C CA . VAL A 1 126 ? 8.951 -10.155 -3.559 1.00 98.44 126 VAL A CA 1
ATOM 902 C C . VAL A 1 126 ? 10.335 -10.297 -2.933 1.00 98.44 126 VAL A C 1
ATOM 904 O O . VAL A 1 126 ? 10.479 -10.106 -1.724 1.00 98.44 126 VAL A O 1
ATOM 907 N N . ASN A 1 127 ? 11.356 -10.586 -3.741 1.00 98.31 127 ASN A N 1
ATOM 908 C CA . ASN A 1 127 ? 12.733 -10.710 -3.270 1.00 98.31 127 ASN A CA 1
ATOM 909 C C . ASN A 1 127 ? 13.252 -9.393 -2.681 1.00 98.31 127 ASN A C 1
ATOM 911 O O . ASN A 1 127 ? 13.884 -9.403 -1.626 1.00 98.31 127 ASN A O 1
ATOM 915 N N . CYS A 1 128 ? 12.952 -8.266 -3.332 1.00 98.56 128 CYS A N 1
ATOM 916 C CA . CYS A 1 128 ? 13.374 -6.942 -2.886 1.00 98.56 128 CYS A CA 1
ATOM 917 C C . CYS A 1 128 ? 12.722 -6.540 -1.555 1.00 98.56 128 CYS A C 1
ATOM 919 O O . CYS A 1 128 ? 13.419 -6.159 -0.617 1.00 98.56 128 CYS A O 1
ATOM 921 N N . PHE A 1 129 ? 11.396 -6.655 -1.448 1.00 98.50 129 PHE A N 1
ATOM 922 C CA . PHE A 1 129 ? 10.655 -6.215 -0.261 1.00 98.50 129 PHE A CA 1
ATOM 923 C C . PHE A 1 129 ? 10.744 -7.203 0.905 1.00 98.50 129 PHE A C 1
ATOM 925 O O . PHE A 1 129 ? 10.560 -6.826 2.064 1.00 98.50 129 PHE A O 1
ATOM 932 N N . GLY A 1 130 ? 11.021 -8.470 0.611 1.00 96.25 130 GLY A N 1
ATOM 933 C CA . GLY A 1 130 ? 11.051 -9.551 1.580 1.00 96.25 130 GLY A CA 1
ATOM 934 C C . GLY A 1 130 ? 9.689 -10.230 1.786 1.00 96.25 130 GLY A C 1
ATOM 935 O O . GLY A 1 130 ? 8.644 -9.789 1.290 1.00 96.25 130 GLY A O 1
ATOM 936 N N . PRO A 1 131 ? 9.680 -11.340 2.545 1.00 90.75 131 PRO A N 1
ATOM 937 C CA . PRO A 1 131 ? 8.523 -12.216 2.659 1.00 90.75 131 PRO A CA 1
ATOM 938 C C . PRO A 1 131 ? 7.334 -11.495 3.294 1.00 90.75 131 PRO A C 1
ATOM 940 O O . PRO A 1 131 ? 7.462 -10.801 4.304 1.00 90.75 131 PRO A O 1
ATOM 943 N N . GLY A 1 132 ? 6.144 -11.694 2.726 1.00 91.69 132 GLY A N 1
ATOM 944 C CA . GLY A 1 132 ? 4.914 -11.160 3.305 1.00 91.69 132 GLY A CA 1
ATOM 945 C C . GLY A 1 132 ? 4.631 -9.687 2.981 1.00 91.69 132 GLY A C 1
ATOM 946 O O . GLY A 1 132 ? 3.612 -9.164 3.445 1.00 91.69 132 GLY A O 1
ATOM 947 N N . ARG A 1 133 ? 5.486 -9.010 2.202 1.00 97.88 133 ARG A N 1
ATOM 948 C CA . ARG A 1 133 ? 5.416 -7.552 2.006 1.00 97.88 133 ARG A CA 1
ATOM 949 C C . ARG A 1 133 ? 4.695 -7.099 0.741 1.00 97.88 133 ARG A C 1
ATOM 951 O O . ARG A 1 133 ? 4.131 -6.011 0.764 1.00 97.88 133 ARG A O 1
ATOM 958 N N . LEU A 1 134 ? 4.663 -7.905 -0.319 1.00 98.56 134 LEU A N 1
ATOM 959 C CA . LEU A 1 134 ? 4.024 -7.514 -1.578 1.00 98.56 134 LEU A CA 1
ATOM 960 C C . LEU A 1 134 ? 2.509 -7.771 -1.565 1.00 98.56 134 LEU A C 1
ATOM 962 O O . LEU A 1 134 ? 2.053 -8.885 -1.296 1.00 98.56 134 LEU A O 1
ATOM 966 N N . SER A 1 135 ? 1.742 -6.739 -1.911 1.00 98.31 135 SER A N 1
ATOM 967 C CA . SER A 1 135 ? 0.314 -6.787 -2.222 1.00 98.31 135 SER A CA 1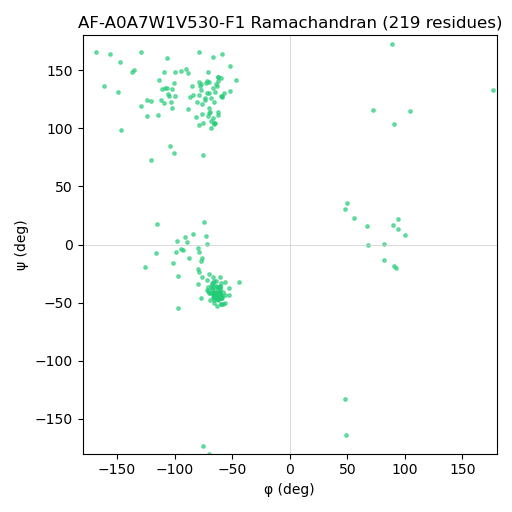
ATOM 968 C C . SER A 1 135 ? 0.099 -6.455 -3.700 1.00 98.31 135 SER A C 1
ATOM 970 O O . SER A 1 135 ? 0.727 -5.533 -4.213 1.00 98.31 135 SER A O 1
ATOM 972 N N . LEU A 1 136 ? -0.836 -7.135 -4.368 1.00 97.38 136 LEU A N 1
ATOM 973 C CA . LEU A 1 136 ? -1.210 -6.872 -5.766 1.00 97.38 136 LEU A CA 1
ATOM 974 C C . LEU A 1 136 ? -2.725 -6.717 -5.946 1.00 97.38 136 LEU A C 1
ATOM 976 O O . LEU A 1 136 ? -3.526 -7.038 -5.061 1.00 97.38 136 LEU A O 1
ATOM 980 N N . LEU A 1 137 ? -3.102 -6.194 -7.113 1.00 95.12 137 LEU A N 1
ATOM 981 C CA . LEU A 1 137 ? -4.477 -6.075 -7.579 1.00 95.12 137 LEU A CA 1
ATOM 982 C C . LEU A 1 137 ? -4.721 -7.167 -8.617 1.00 95.12 137 LEU A C 1
ATOM 984 O O . LEU A 1 137 ? -4.024 -7.220 -9.625 1.00 95.12 137 LEU A O 1
ATOM 988 N N . ALA A 1 138 ? -5.715 -8.017 -8.386 1.00 92.12 138 ALA A N 1
ATOM 989 C CA . ALA A 1 138 ? -6.195 -8.942 -9.398 1.00 92.12 138 ALA A CA 1
ATOM 990 C C . ALA A 1 138 ? -6.840 -8.154 -10.545 1.00 92.12 138 ALA A C 1
ATOM 992 O O . ALA A 1 138 ? -7.788 -7.392 -10.339 1.00 92.12 138 ALA A O 1
ATOM 993 N N . MET A 1 139 ? -6.321 -8.352 -11.751 1.00 87.69 139 MET A N 1
ATOM 994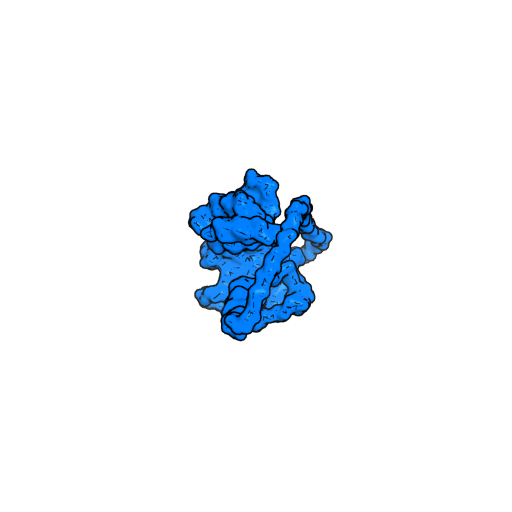 C CA . MET A 1 139 ? -6.796 -7.733 -12.986 1.00 87.69 139 MET A CA 1
ATOM 995 C C . MET A 1 139 ? -6.390 -8.604 -14.186 1.00 87.69 139 MET A C 1
ATOM 997 O O . MET A 1 139 ? -5.534 -9.478 -14.028 1.00 87.69 139 MET A O 1
ATOM 1001 N N . PRO A 1 140 ? -6.992 -8.414 -15.375 1.00 86.44 140 PRO A N 1
ATOM 1002 C CA . PRO A 1 140 ? -6.602 -9.165 -16.565 1.00 86.44 140 PRO A CA 1
ATOM 1003 C C . PRO A 1 140 ? -5.088 -9.096 -16.812 1.00 86.44 140 PRO A C 1
ATOM 1005 O O . PRO A 1 140 ? -4.501 -8.020 -16.748 1.00 86.44 140 PRO A O 1
ATOM 1008 N N . GLY A 1 141 ? -4.469 -10.249 -17.071 1.00 88.12 141 GLY A N 1
ATOM 1009 C CA . GLY A 1 141 ? -3.024 -10.380 -17.285 1.00 88.12 141 GLY A CA 1
ATOM 1010 C C . GLY A 1 141 ? -2.199 -10.654 -16.022 1.00 88.12 141 GLY A C 1
ATOM 1011 O O . GLY A 1 141 ? -1.094 -11.167 -16.144 1.00 88.12 141 GLY A O 1
ATOM 1012 N N . VAL A 1 142 ? -2.722 -10.389 -14.820 1.00 92.94 142 VAL A N 1
ATOM 1013 C CA . VAL A 1 142 ? -2.054 -10.780 -13.566 1.00 92.94 142 VAL A CA 1
ATOM 1014 C C . VAL A 1 142 ? -2.266 -12.285 -13.313 1.00 92.94 142 VAL A C 1
ATOM 1016 O O . VAL A 1 142 ? -3.392 -12.760 -13.499 1.00 92.94 142 VAL A O 1
ATOM 1019 N N . PRO A 1 143 ? -1.234 -13.035 -12.869 1.00 95.44 143 PRO A N 1
ATOM 1020 C CA . PRO A 1 143 ? -1.353 -14.445 -12.506 1.00 95.44 143 PRO A CA 1
ATOM 1021 C C . PRO A 1 143 ? -2.485 -14.718 -11.513 1.00 95.44 143 PRO A C 1
ATOM 1023 O O . PRO A 1 143 ? -2.878 -13.857 -10.718 1.00 95.44 143 PRO A O 1
ATOM 1026 N N . ASN A 1 144 ? -3.015 -15.940 -11.532 1.00 94.31 144 ASN A N 1
ATOM 1027 C CA . ASN A 1 144 ? -4.080 -16.312 -10.605 1.00 94.31 144 ASN A CA 1
ATOM 1028 C C . ASN A 1 144 ? -3.571 -16.341 -9.143 1.00 94.31 144 ASN A C 1
ATOM 1030 O O . ASN A 1 144 ? -2.366 -16.440 -8.900 1.00 94.31 144 ASN A O 1
ATOM 1034 N N . PRO A 1 145 ? -4.465 -16.292 -8.137 1.00 93.50 145 PRO A N 1
ATOM 1035 C CA . PRO A 1 145 ? -4.051 -16.226 -6.735 1.00 93.50 145 PRO A CA 1
ATOM 1036 C C . PRO A 1 145 ? -3.130 -17.362 -6.264 1.00 93.50 145 PRO A C 1
ATOM 1038 O O . PRO A 1 145 ? -2.283 -17.116 -5.409 1.00 93.50 145 PRO A O 1
ATOM 1041 N N . ALA A 1 146 ? -3.266 -18.579 -6.805 1.00 94.81 146 ALA A N 1
ATOM 1042 C CA . ALA A 1 146 ? -2.416 -19.708 -6.422 1.00 94.81 146 ALA A CA 1
ATOM 1043 C C . ALA A 1 146 ? -0.976 -19.522 -6.929 1.00 94.81 146 ALA A C 1
ATOM 1045 O O . ALA A 1 146 ? -0.020 -19.730 -6.181 1.00 94.81 146 ALA A O 1
ATOM 1046 N N . GLU A 1 147 ? -0.818 -19.051 -8.166 1.00 95.88 147 GLU A N 1
ATOM 1047 C CA . GLU A 1 147 ? 0.486 -18.691 -8.729 1.00 95.88 147 GLU A CA 1
ATOM 1048 C C . GLU A 1 147 ? 1.117 -17.518 -7.971 1.00 95.88 147 GLU A C 1
ATOM 1050 O O . GLU A 1 147 ? 2.268 -17.609 -7.547 1.00 95.88 147 GLU A O 1
ATOM 1055 N N . LEU A 1 148 ? 0.352 -16.457 -7.696 1.00 96.50 148 LEU A N 1
ATOM 1056 C CA . LEU A 1 148 ? 0.827 -15.318 -6.900 1.00 96.50 148 LEU A CA 1
ATOM 1057 C C . LEU A 1 148 ? 1.292 -15.742 -5.501 1.00 96.50 148 LEU A C 1
ATOM 1059 O O . LEU A 1 148 ? 2.330 -15.279 -5.024 1.00 96.50 148 LEU A O 1
ATOM 1063 N N . GLN A 1 149 ? 0.559 -16.649 -4.852 1.00 95.44 149 GLN A N 1
ATOM 1064 C CA . GLN A 1 149 ? 0.957 -17.205 -3.562 1.00 95.44 149 GLN A CA 1
ATOM 1065 C C . GLN A 1 149 ? 2.284 -17.969 -3.667 1.00 95.44 149 GLN A C 1
ATOM 1067 O O . GLN A 1 149 ? 3.140 -17.806 -2.798 1.00 95.44 149 GLN A O 1
ATOM 1072 N N . SER A 1 150 ? 2.479 -18.765 -4.725 1.00 95.38 150 SER A N 1
ATOM 1073 C CA . SER A 1 150 ? 3.734 -19.499 -4.954 1.00 95.38 150 SER A CA 1
ATOM 1074 C C . SER A 1 150 ? 4.935 -18.571 -5.179 1.00 95.38 150 SER A C 1
ATOM 1076 O O . SER A 1 150 ? 6.040 -18.887 -4.744 1.00 95.38 150 SER A O 1
ATOM 1078 N N . LEU A 1 151 ? 4.702 -17.392 -5.766 1.00 95.69 151 LEU A N 1
ATOM 1079 C CA . LEU A 1 151 ? 5.706 -16.340 -5.942 1.00 95.69 151 LEU A CA 1
ATOM 1080 C C . LEU A 1 151 ? 5.999 -15.564 -4.648 1.00 95.69 151 LEU A C 1
ATOM 1082 O O . LEU A 1 151 ? 6.965 -14.813 -4.603 1.00 95.69 151 LEU A O 1
ATOM 1086 N N . GLY A 1 152 ? 5.193 -15.732 -3.592 1.00 95.38 152 GLY A N 1
ATOM 1087 C CA . GLY A 1 152 ? 5.375 -15.068 -2.296 1.00 95.38 152 GLY A CA 1
ATOM 1088 C C . GLY A 1 152 ? 4.587 -13.765 -2.114 1.00 95.38 152 GLY A C 1
ATOM 1089 O O . GLY A 1 152 ? 4.830 -13.031 -1.149 1.00 95.38 152 GLY A O 1
ATOM 1090 N N . VAL A 1 153 ? 3.615 -13.482 -2.989 1.00 97.25 153 VAL A N 1
ATOM 1091 C CA . VAL A 1 153 ? 2.645 -12.392 -2.797 1.00 97.25 153 VAL A CA 1
ATOM 1092 C C . VAL A 1 153 ? 1.780 -12.696 -1.575 1.00 97.25 153 VAL A C 1
ATOM 1094 O O . VAL A 1 153 ? 1.238 -13.789 -1.431 1.00 97.25 153 VAL A O 1
ATOM 1097 N N . SER A 1 154 ? 1.631 -11.718 -0.682 1.00 93.81 154 SER A N 1
ATOM 1098 C CA . SER A 1 154 ? 0.983 -11.922 0.621 1.00 93.81 154 SER A CA 1
ATOM 1099 C C . SER A 1 154 ? -0.458 -11.436 0.686 1.00 93.81 154 SER A C 1
ATOM 1101 O O . SER A 1 154 ? -1.194 -11.778 1.614 1.00 93.81 154 SER A O 1
ATOM 1103 N N . ARG A 1 155 ? -0.863 -10.611 -0.283 1.00 97.06 155 ARG A N 1
ATOM 1104 C CA . ARG A 1 155 ? -2.204 -10.041 -0.367 1.00 97.06 155 ARG A CA 1
ATOM 1105 C C . ARG A 1 155 ? -2.591 -9.810 -1.821 1.00 97.06 155 ARG A C 1
ATOM 1107 O O . ARG A 1 155 ? -1.866 -9.167 -2.571 1.00 97.06 155 ARG A O 1
ATOM 1114 N N . VAL A 1 156 ? -3.786 -10.263 -2.181 1.00 96.06 156 VAL A N 1
ATOM 1115 C CA . VAL A 1 156 ? -4.419 -9.963 -3.467 1.00 96.06 156 VAL A CA 1
ATOM 1116 C C . VAL A 1 156 ? -5.735 -9.254 -3.179 1.00 96.06 156 VAL A C 1
ATOM 1118 O O . VAL A 1 156 ? -6.565 -9.755 -2.423 1.00 96.06 156 VAL A O 1
ATOM 1121 N N . SER A 1 157 ? -5.902 -8.057 -3.732 1.00 94.44 157 SER A N 1
ATOM 1122 C CA . SER A 1 157 ? -7.154 -7.293 -3.670 1.00 94.44 157 SER A CA 1
ATOM 1123 C C . SER A 1 157 ? -7.833 -7.330 -5.040 1.00 94.44 157 SER A C 1
ATOM 1125 O O . SER A 1 157 ? -7.164 -7.596 -6.029 1.00 94.44 157 SER A O 1
ATOM 1127 N N . TYR A 1 158 ? -9.138 -7.061 -5.124 1.00 91.06 158 TYR A N 1
ATOM 1128 C CA . TYR A 1 158 ? -9.886 -7.136 -6.395 1.00 91.06 158 TYR A CA 1
ATOM 1129 C C . TYR A 1 158 ? -10.462 -5.784 -6.859 1.00 91.06 158 TYR A C 1
ATOM 1131 O O . TYR A 1 158 ? -10.972 -5.678 -7.973 1.00 91.06 158 TYR A O 1
ATOM 1139 N N . ALA A 1 159 ? -10.369 -4.737 -6.028 1.00 79.50 159 ALA A N 1
ATOM 1140 C CA . ALA A 1 159 ? -10.953 -3.411 -6.278 1.00 79.50 159 ALA A CA 1
ATOM 1141 C C . ALA A 1 159 ? -12.450 -3.509 -6.707 1.00 79.50 159 ALA A C 1
ATOM 1143 O O . ALA A 1 159 ? -13.074 -4.551 -6.473 1.00 79.50 159 ALA A O 1
ATOM 1144 N N . PRO A 1 160 ? -13.105 -2.482 -7.290 1.00 68.25 160 PRO A N 1
ATOM 1145 C CA . PRO A 1 160 ? -14.527 -2.577 -7.619 1.00 68.25 160 PRO A CA 1
ATOM 1146 C C . PRO A 1 160 ? -14.819 -3.488 -8.821 1.00 68.25 160 PRO A C 1
ATOM 1148 O O . PRO A 1 160 ? -15.968 -3.555 -9.243 1.00 68.25 160 PRO A O 1
ATOM 1151 N N . THR A 1 161 ? -13.846 -4.221 -9.379 1.00 57.81 161 THR A N 1
ATOM 1152 C CA . THR A 1 161 ? -14.101 -5.173 -10.479 1.00 57.81 161 THR A CA 1
ATOM 1153 C C . THR A 1 161 ? -15.100 -6.260 -10.074 1.00 57.81 161 THR A C 1
ATOM 1155 O O . THR A 1 161 ? -15.948 -6.643 -10.879 1.00 57.81 161 THR A O 1
ATOM 1158 N N . THR A 1 162 ? -15.107 -6.668 -8.801 1.00 57.41 162 THR A N 1
ATOM 1159 C CA . THR A 1 162 ? -16.105 -7.590 -8.236 1.00 57.41 162 THR A CA 1
ATOM 1160 C C . THR A 1 162 ? -17.475 -6.938 -8.091 1.00 57.41 162 THR A C 1
ATOM 1162 O O . THR A 1 162 ? -18.473 -7.564 -8.429 1.00 57.41 162 THR A O 1
ATOM 1165 N N . ALA A 1 163 ? -17.551 -5.672 -7.668 1.00 54.75 163 ALA A N 1
ATOM 1166 C CA . ALA A 1 163 ? -18.805 -4.918 -7.597 1.00 54.75 163 ALA A CA 1
ATOM 1167 C C . ALA A 1 163 ? -19.378 -4.615 -8.995 1.00 54.75 163 ALA A C 1
ATOM 1169 O O . ALA A 1 163 ? -20.590 -4.663 -9.194 1.00 54.75 163 ALA A O 1
ATOM 1170 N N . MET A 1 164 ? -18.522 -4.363 -9.987 1.00 47.31 164 MET A N 1
ATOM 1171 C CA . MET A 1 164 ? -18.912 -4.177 -11.386 1.00 47.31 164 MET A CA 1
ATOM 1172 C C . MET A 1 164 ? -19.338 -5.497 -12.042 1.00 47.31 164 MET A C 1
ATOM 1174 O O . MET A 1 164 ? -20.333 -5.519 -12.766 1.00 47.31 164 MET A O 1
ATOM 1178 N N . GLY A 1 165 ? -18.650 -6.605 -11.750 1.00 49.06 165 GLY A N 1
ATOM 1179 C CA . GLY A 1 165 ? -19.039 -7.951 -12.177 1.00 49.06 165 GLY A CA 1
ATOM 1180 C C . GLY A 1 165 ? -20.350 -8.413 -11.533 1.00 49.06 165 GLY A C 1
ATOM 1181 O O . GLY A 1 165 ? -21.260 -8.849 -12.234 1.00 49.06 165 GLY A O 1
ATOM 1182 N N . ALA A 1 166 ? -20.507 -8.219 -10.222 1.00 47.91 166 ALA A N 1
ATOM 1183 C CA . ALA A 1 166 ? -21.738 -8.501 -9.487 1.00 47.91 166 ALA A CA 1
ATOM 1184 C C . ALA A 1 166 ? -22.883 -7.561 -9.884 1.00 47.91 166 ALA A C 1
ATOM 1186 O O . ALA A 1 166 ? -24.025 -7.990 -9.940 1.00 47.91 166 ALA A O 1
ATOM 1187 N N . GLY A 1 167 ? -22.609 -6.301 -10.228 1.00 44.31 167 GLY A N 1
ATOM 1188 C CA . GLY A 1 167 ? -23.606 -5.380 -10.776 1.00 44.31 167 GLY A CA 1
ATOM 1189 C C . GLY A 1 167 ? -24.047 -5.741 -12.199 1.00 44.31 167 GLY A C 1
ATOM 1190 O O . GLY A 1 167 ? -25.154 -5.389 -12.607 1.00 44.31 167 GLY A O 1
ATOM 1191 N N . ARG A 1 168 ? -23.207 -6.447 -12.967 1.00 41.34 168 ARG A N 1
ATOM 1192 C CA . ARG A 1 168 ? -23.583 -7.055 -14.254 1.00 41.34 168 ARG A CA 1
ATOM 1193 C C . ARG A 1 168 ? -24.393 -8.338 -14.044 1.00 41.34 168 ARG A C 1
ATOM 1195 O O . ARG A 1 168 ? -25.455 -8.471 -14.640 1.00 41.34 168 ARG A O 1
ATOM 1202 N N . ALA A 1 169 ? -23.962 -9.220 -13.142 1.00 42.69 169 ALA A N 1
ATOM 1203 C CA . ALA A 1 169 ? -24.687 -10.447 -12.801 1.00 42.69 169 ALA A CA 1
ATOM 1204 C C . ALA A 1 169 ? -26.038 -10.164 -12.117 1.00 42.69 169 ALA A C 1
ATOM 1206 O O . ALA A 1 169 ? -27.053 -10.728 -12.491 1.00 42.69 169 ALA A O 1
ATOM 1207 N N . GLY A 1 170 ? -26.093 -9.215 -11.185 1.00 37.28 170 GLY A N 1
ATOM 1208 C CA . GLY A 1 170 ? -27.310 -8.800 -10.488 1.00 37.28 170 GLY A CA 1
ATOM 1209 C C . GLY A 1 170 ? -28.327 -8.111 -11.397 1.00 37.28 170 GLY A C 1
ATOM 1210 O O . GLY A 1 170 ? -29.522 -8.235 -11.160 1.00 37.28 170 GLY A O 1
ATOM 1211 N N . ARG A 1 171 ? -27.884 -7.450 -12.478 1.00 42.88 171 ARG A N 1
ATOM 1212 C CA . ARG A 1 171 ? -28.783 -6.970 -13.544 1.00 42.88 171 ARG A CA 1
ATOM 1213 C C . ARG A 1 171 ? -29.333 -8.107 -14.405 1.00 42.88 171 ARG A C 1
ATOM 1215 O O . ARG A 1 171 ? -30.464 -7.999 -14.860 1.00 42.88 171 ARG A O 1
ATOM 1222 N N . ALA A 1 172 ? -28.579 -9.191 -14.581 1.00 40.62 172 ALA A N 1
ATOM 1223 C CA . ALA A 1 172 ? -29.064 -10.404 -15.238 1.00 40.62 172 ALA A CA 1
ATOM 1224 C C . ALA A 1 172 ? -29.993 -11.241 -14.332 1.00 40.62 172 ALA A C 1
ATOM 1226 O O . ALA A 1 172 ? -30.888 -11.912 -14.8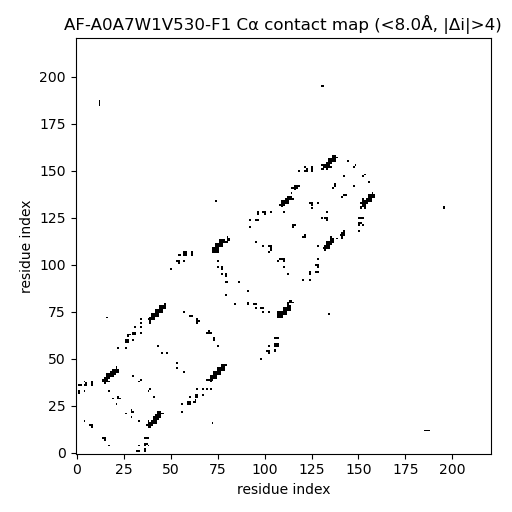32 1.00 40.62 172 ALA A O 1
ATOM 1227 N N . SER A 1 173 ? -29.827 -11.163 -13.008 1.00 35.03 173 SER A N 1
ATOM 1228 C CA . SER A 1 173 ? -30.608 -11.927 -12.020 1.00 35.03 173 SER A CA 1
ATOM 1229 C C . SER A 1 173 ? -31.774 -11.151 -11.387 1.00 35.03 173 SER A C 1
ATOM 1231 O O . SER A 1 173 ? -32.459 -11.689 -10.521 1.00 35.03 173 SER A O 1
ATOM 1233 N N . ALA A 1 174 ? -32.046 -9.906 -11.799 1.00 34.75 174 ALA A N 1
ATOM 1234 C CA . ALA A 1 174 ? -33.138 -9.084 -11.258 1.00 34.75 174 ALA A CA 1
ATOM 1235 C C . ALA A 1 174 ? -34.550 -9.508 -11.726 1.00 34.75 174 ALA A C 1
ATOM 1237 O O . ALA A 1 174 ? -35.505 -8.744 -11.587 1.00 34.75 174 ALA A O 1
ATOM 1238 N N . THR A 1 175 ? -34.718 -10.737 -12.218 1.00 36.44 175 THR A N 1
ATOM 1239 C CA . THR A 1 175 ? -36.022 -11.399 -12.341 1.00 36.44 175 THR A CA 1
ATOM 1240 C C . THR A 1 175 ? -36.188 -12.386 -11.183 1.00 36.44 175 THR A C 1
ATOM 1242 O O . THR A 1 175 ? -36.015 -13.588 -11.331 1.00 36.44 175 THR A O 1
ATOM 1245 N N . GLY A 1 176 ? -36.531 -11.849 -10.009 1.00 35.59 176 GLY A N 1
ATOM 1246 C CA . GLY A 1 176 ? -37.124 -12.608 -8.906 1.00 35.59 176 GLY A CA 1
ATOM 1247 C C . GLY A 1 176 ? -36.155 -13.228 -7.896 1.00 35.59 176 GLY A C 1
ATOM 1248 O O . GLY A 1 176 ? -35.621 -14.308 -8.112 1.00 35.59 176 GLY A O 1
ATOM 1249 N N . SER A 1 177 ? -36.048 -12.615 -6.713 1.00 25.28 177 SER A N 1
ATOM 1250 C CA . SER A 1 177 ? -36.391 -13.272 -5.435 1.00 25.28 177 SER A CA 1
ATOM 1251 C C . SER A 1 177 ? -36.102 -12.373 -4.233 1.00 25.28 177 SER A C 1
ATOM 1253 O O . SER A 1 177 ? -35.035 -11.777 -4.103 1.00 25.28 177 SER A O 1
ATOM 1255 N N . ARG A 1 178 ? -37.089 -12.306 -3.333 1.00 36.44 178 ARG A N 1
ATOM 1256 C CA . ARG A 1 178 ? -36.983 -11.784 -1.965 1.00 36.44 17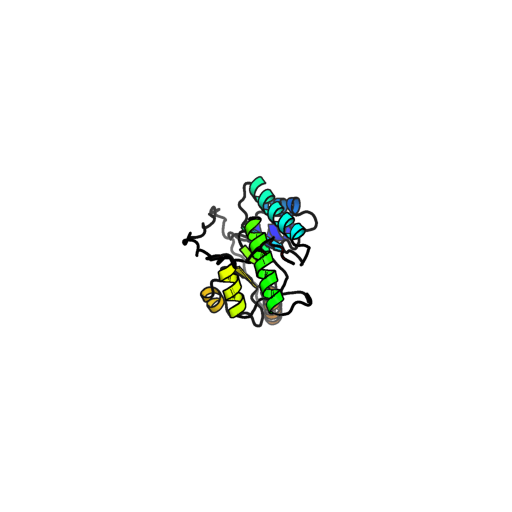8 ARG A CA 1
ATOM 1257 C C . ARG A 1 178 ? -36.027 -12.665 -1.159 1.00 36.44 178 ARG A C 1
ATOM 1259 O O . ARG A 1 178 ? -36.164 -13.883 -1.206 1.00 36.44 178 ARG A O 1
ATOM 1266 N N . VAL A 1 179 ? -35.158 -12.068 -0.342 1.00 25.53 179 VAL A N 1
ATOM 1267 C CA . VAL A 1 179 ? -34.415 -12.803 0.693 1.00 25.53 179 VAL A CA 1
ATOM 1268 C C . VAL A 1 179 ? -34.655 -12.176 2.064 1.00 25.53 179 VAL A C 1
ATOM 1270 O O . VAL A 1 179 ? -34.476 -10.979 2.279 1.00 25.53 179 VAL A O 1
ATOM 1273 N N . LEU A 1 180 ? -35.119 -13.047 2.957 1.00 23.70 180 LEU A N 1
ATOM 1274 C CA . LEU A 1 180 ? -35.425 -12.877 4.369 1.00 23.70 180 LEU A CA 1
ATOM 1275 C C . LEU A 1 180 ? -34.123 -12.731 5.179 1.00 23.70 180 LEU A C 1
ATOM 1277 O O . LEU A 1 180 ? -33.212 -13.544 5.041 1.00 23.70 180 LEU A O 1
ATOM 1281 N N . ALA A 1 181 ? -34.037 -11.707 6.029 1.00 25.52 181 ALA A N 1
ATOM 1282 C CA . ALA A 1 181 ? -32.871 -11.438 6.868 1.00 25.52 181 ALA A CA 1
ATOM 1283 C C . ALA A 1 181 ? -32.932 -12.218 8.195 1.00 25.52 181 ALA A C 1
ATOM 1285 O O . ALA A 1 181 ? -33.887 -12.073 8.956 1.00 25.52 181 ALA A O 1
ATOM 1286 N N . LEU A 1 182 ? -31.878 -12.974 8.515 1.00 24.55 182 LEU A N 1
ATOM 1287 C CA . LEU A 1 182 ? -31.617 -13.498 9.859 1.00 24.55 182 LEU A CA 1
ATOM 1288 C C . LEU A 1 182 ? -30.415 -12.761 10.462 1.00 24.55 182 LEU A C 1
ATOM 1290 O O . LEU A 1 182 ? -29.325 -12.743 9.895 1.00 24.55 182 LEU A O 1
ATOM 1294 N N . ARG A 1 183 ? -30.642 -12.118 11.614 1.00 27.42 183 ARG A N 1
ATOM 1295 C CA . ARG A 1 183 ? -29.630 -11.403 12.406 1.00 27.42 183 ARG A CA 1
ATOM 1296 C C . ARG A 1 183 ? -28.756 -12.390 13.184 1.00 27.42 183 ARG A C 1
ATOM 1298 O O . ARG A 1 183 ? -29.291 -13.220 13.915 1.00 27.42 183 ARG A O 1
ATOM 1305 N N . ALA A 1 184 ? -27.438 -12.207 13.138 1.00 29.12 184 ALA A N 1
ATOM 1306 C CA . ALA A 1 184 ? -26.489 -12.789 14.091 1.00 29.12 184 ALA A CA 1
ATOM 1307 C C . ALA A 1 184 ? -25.908 -11.696 15.014 1.00 29.12 184 ALA A C 1
ATOM 1309 O O . ALA A 1 184 ? -25.825 -10.530 14.631 1.00 29.12 184 ALA A O 1
ATOM 1310 N N . ARG A 1 185 ? -25.587 -12.067 16.262 1.00 30.03 185 ARG A N 1
ATOM 1311 C CA . ARG A 1 185 ? -25.116 -11.181 17.348 1.00 30.03 185 ARG A CA 1
ATOM 1312 C C . ARG A 1 185 ? -23.583 -11.021 17.325 1.00 30.03 185 ARG A C 1
ATOM 1314 O O . ARG A 1 185 ? -22.911 -12.007 17.034 1.00 30.03 185 ARG A O 1
ATOM 1321 N N . PRO A 1 186 ? -23.022 -9.861 17.724 1.00 37.06 186 PRO A N 1
ATOM 1322 C CA . PRO A 1 186 ? -21.586 -9.612 17.633 1.00 37.06 186 PRO A CA 1
ATOM 1323 C C . PRO A 1 186 ? -20.821 -10.150 18.851 1.00 37.06 186 PRO A C 1
ATOM 1325 O O . PRO A 1 186 ? -21.213 -9.934 20.000 1.00 37.06 186 PRO A O 1
ATOM 1328 N N . GLY A 1 187 ? -19.682 -10.795 18.594 1.00 34.94 187 GLY A N 1
ATOM 1329 C CA . GLY A 1 187 ? -18.683 -11.177 19.593 1.00 34.94 187 GLY A CA 1
ATOM 1330 C C . GLY A 1 187 ? -17.321 -10.603 19.209 1.00 34.94 187 GLY A C 1
ATOM 1331 O O . GLY A 1 187 ? -16.713 -11.032 18.234 1.00 34.94 187 GLY A O 1
ATOM 1332 N N . ARG A 1 188 ? -16.821 -9.622 19.970 1.00 42.19 188 ARG A N 1
ATOM 1333 C CA . ARG A 1 188 ? -15.538 -8.954 19.694 1.00 42.19 188 ARG A CA 1
ATOM 1334 C C . ARG A 1 188 ? -14.369 -9.906 19.974 1.00 42.19 188 ARG A C 1
ATOM 1336 O O . ARG A 1 188 ? -14.074 -10.193 21.131 1.00 42.19 188 ARG A O 1
ATOM 1343 N N . ARG A 1 189 ? -13.657 -10.354 18.936 1.00 41.62 189 ARG A N 1
ATOM 1344 C CA . ARG A 1 189 ? -12.320 -10.960 19.078 1.00 41.62 189 ARG A CA 1
ATOM 1345 C C . ARG A 1 189 ? -11.252 -9.920 18.745 1.00 41.62 189 ARG A C 1
ATOM 1347 O O . ARG A 1 189 ? -11.297 -9.274 17.704 1.00 41.62 189 ARG A O 1
ATOM 1354 N N . ARG A 1 190 ? -10.291 -9.748 19.656 1.00 36.97 190 ARG A N 1
ATOM 1355 C CA . ARG A 1 190 ? -9.137 -8.855 19.484 1.00 36.97 190 ARG A CA 1
ATOM 1356 C C . ARG A 1 190 ? -8.131 -9.521 18.545 1.00 36.97 190 ARG A C 1
ATOM 1358 O O . ARG A 1 190 ? -7.528 -10.528 18.908 1.00 36.97 190 ARG A O 1
ATOM 1365 N N . TRP A 1 191 ? -7.954 -8.959 17.356 1.00 40.38 191 TRP A N 1
ATOM 1366 C CA . TRP A 1 191 ? -6.960 -9.420 16.388 1.00 40.38 191 TRP A CA 1
ATOM 1367 C C . TRP A 1 191 ? -5.540 -9.045 16.839 1.00 40.38 191 TRP A C 1
ATOM 1369 O O . TRP A 1 191 ? -5.311 -7.952 17.360 1.00 40.38 191 TRP A O 1
ATOM 1379 N N . ARG A 1 192 ? -4.583 -9.967 16.670 1.00 36.62 192 ARG A N 1
ATOM 1380 C CA . ARG A 1 192 ? -3.148 -9.732 16.902 1.00 36.62 192 ARG A CA 1
ATOM 1381 C C . ARG A 1 192 ? -2.423 -9.684 15.559 1.00 36.62 192 ARG A C 1
ATOM 1383 O O . ARG A 1 192 ? -2.653 -10.539 14.707 1.00 36.62 192 ARG A O 1
ATOM 1390 N N . ARG A 1 193 ? -1.545 -8.693 15.393 1.00 42.94 193 ARG A N 1
ATOM 1391 C CA . ARG A 1 193 ? -0.609 -8.591 14.267 1.00 42.94 193 ARG A CA 1
ATOM 1392 C C . ARG A 1 193 ? 0.271 -9.846 14.256 1.00 42.94 193 ARG A C 1
ATOM 1394 O O . ARG A 1 193 ? 0.842 -10.185 15.288 1.00 42.94 193 ARG A O 1
ATOM 1401 N N . GLN A 1 194 ? 0.351 -10.540 13.122 1.00 37.56 194 GLN A N 1
ATOM 1402 C CA . GLN A 1 194 ? 1.346 -11.599 12.950 1.00 37.56 194 GLN A CA 1
ATOM 1403 C C . GLN A 1 194 ? 2.712 -10.937 12.769 1.00 37.56 194 GLN A C 1
ATOM 1405 O O . GLN A 1 194 ? 2.872 -10.066 11.913 1.00 37.56 194 GLN A O 1
ATOM 1410 N N . GLU A 1 195 ? 3.677 -11.307 13.605 1.00 32.84 195 GLU A N 1
ATOM 1411 C CA . GLU A 1 195 ? 5.056 -10.861 13.435 1.00 32.84 195 GLU A CA 1
ATOM 1412 C C . GLU A 1 195 ? 5.673 -11.532 12.198 1.00 32.84 195 GLU A C 1
ATOM 1414 O O . GLU A 1 195 ? 5.440 -12.723 11.969 1.00 32.84 195 GLU A O 1
ATOM 1419 N N . PRO A 1 196 ? 6.465 -10.805 11.390 1.00 38.22 196 PRO A N 1
ATOM 1420 C CA . PRO A 1 196 ? 7.210 -11.419 10.301 1.00 38.22 196 PRO A CA 1
ATOM 1421 C C . PRO A 1 196 ? 8.157 -12.484 10.861 1.00 38.22 196 PRO A C 1
ATOM 1423 O O . PRO A 1 196 ? 8.955 -12.198 11.757 1.00 38.22 196 PRO A O 1
ATOM 1426 N N . GLN A 1 197 ? 8.105 -13.702 10.319 1.00 35.28 197 GLN A N 1
ATOM 1427 C CA . GLN A 1 197 ? 9.092 -14.730 10.640 1.00 35.28 197 GLN A CA 1
ATOM 1428 C C . GLN A 1 197 ? 10.478 -14.240 10.197 1.00 35.28 197 GLN A C 1
ATOM 1430 O O . GLN A 1 197 ? 10.732 -14.047 9.007 1.00 35.28 197 GLN A O 1
ATOM 1435 N N . ARG A 1 198 ? 11.376 -14.004 11.160 1.00 30.25 198 ARG A N 1
ATOM 1436 C CA . ARG A 1 198 ? 12.762 -13.606 10.887 1.00 30.25 198 ARG A CA 1
ATOM 1437 C C . ARG A 1 198 ? 13.512 -14.791 10.272 1.00 30.25 198 ARG A C 1
ATOM 1439 O O . ARG A 1 198 ? 13.750 -15.788 10.947 1.00 30.25 198 ARG A O 1
ATOM 1446 N N . ARG A 1 199 ? 13.915 -14.668 9.006 1.00 37.62 199 ARG A N 1
ATOM 1447 C CA . ARG A 1 199 ? 15.012 -15.452 8.414 1.00 37.62 199 ARG A CA 1
ATOM 1448 C C . ARG A 1 199 ? 16.282 -14.590 8.397 1.00 37.62 199 ARG A C 1
ATOM 1450 O O . ARG A 1 199 ? 16.155 -13.367 8.312 1.00 37.62 199 ARG A O 1
ATOM 1457 N N . PRO A 1 200 ? 17.483 -15.181 8.531 1.00 30.66 200 PRO A N 1
ATOM 1458 C CA . PRO A 1 200 ? 18.721 -14.412 8.586 1.00 30.66 200 PRO A CA 1
ATOM 1459 C C . PRO A 1 200 ? 18.926 -13.634 7.283 1.00 30.66 200 PRO A C 1
ATOM 1461 O O . PRO A 1 200 ? 18.618 -14.129 6.198 1.00 30.66 200 PRO A O 1
ATOM 1464 N N . ALA A 1 201 ? 19.420 -12.402 7.414 1.00 35.84 201 AL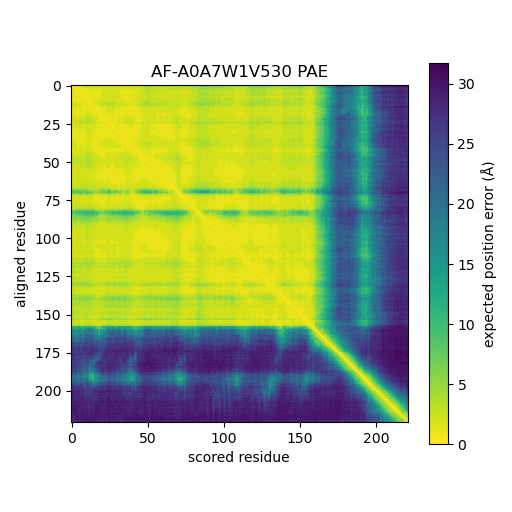A A N 1
ATOM 1465 C CA . ALA A 1 201 ? 19.704 -11.516 6.295 1.00 35.84 201 ALA A CA 1
ATOM 1466 C C . ALA A 1 201 ? 20.689 -12.178 5.322 1.00 35.84 201 ALA A C 1
ATOM 1468 O O . ALA A 1 201 ? 21.744 -12.668 5.729 1.00 35.84 201 ALA A O 1
ATOM 1469 N N . CYS A 1 202 ? 20.355 -12.173 4.032 1.00 31.16 202 CYS A N 1
ATOM 1470 C CA . CYS A 1 202 ? 21.318 -12.493 2.990 1.00 31.16 202 CYS A CA 1
ATOM 1471 C C . CYS A 1 202 ? 22.323 -11.334 2.930 1.00 31.16 202 CYS A C 1
ATOM 1473 O O . CYS A 1 202 ? 21.952 -10.197 2.637 1.00 31.16 202 CYS A O 1
ATOM 1475 N N . ALA A 1 203 ? 23.577 -11.599 3.293 1.00 32.56 203 ALA A N 1
ATOM 1476 C CA . ALA A 1 203 ? 24.641 -10.611 3.241 1.00 32.56 203 ALA A CA 1
ATOM 1477 C C . ALA A 1 203 ? 24.928 -10.251 1.777 1.00 32.56 203 ALA A C 1
ATOM 1479 O O . ALA A 1 203 ? 25.503 -11.046 1.033 1.00 32.56 203 ALA A O 1
ATOM 1480 N N . VAL A 1 204 ? 24.556 -9.038 1.371 1.00 35.25 204 VAL A N 1
ATOM 1481 C CA . VAL A 1 204 ? 25.045 -8.437 0.129 1.00 35.25 204 VAL A CA 1
ATOM 1482 C C . VAL A 1 204 ? 26.546 -8.207 0.312 1.00 35.25 204 VAL A C 1
ATOM 1484 O O . VAL A 1 204 ? 26.967 -7.310 1.043 1.00 35.25 204 VAL A O 1
ATOM 1487 N N . ARG A 1 205 ? 27.378 -9.050 -0.309 1.00 30.25 205 ARG A N 1
ATOM 1488 C CA . ARG A 1 205 ? 28.816 -8.788 -0.421 1.00 30.25 205 ARG A CA 1
ATOM 1489 C C . ARG A 1 205 ? 29.001 -7.592 -1.350 1.00 30.25 205 ARG A C 1
ATOM 1491 O O . ARG A 1 205 ? 28.952 -7.738 -2.565 1.00 30.25 205 ARG A O 1
ATOM 1498 N N . SER A 1 206 ? 29.228 -6.419 -0.769 1.00 34.59 206 SER A N 1
ATOM 1499 C CA . SER A 1 206 ? 29.798 -5.281 -1.486 1.00 34.59 206 SER A CA 1
ATOM 1500 C C . SER A 1 206 ? 31.233 -5.640 -1.876 1.00 34.59 206 SER A C 1
ATOM 1502 O O . SER A 1 206 ? 32.123 -5.690 -1.026 1.00 34.59 206 SER A O 1
ATOM 1504 N N . GLN A 1 207 ? 31.460 -5.970 -3.147 1.00 35.19 207 GLN A N 1
ATOM 1505 C CA . GLN A 1 207 ? 32.804 -5.921 -3.710 1.00 35.19 207 GLN A CA 1
ATOM 1506 C C . GLN A 1 207 ? 33.094 -4.457 -4.030 1.00 35.19 207 GLN A C 1
ATOM 1508 O O . GLN A 1 207 ? 32.579 -3.901 -4.997 1.00 35.19 207 GLN A O 1
ATOM 1513 N N . ALA A 1 208 ? 33.893 -3.824 -3.174 1.00 33.25 208 ALA A N 1
ATOM 1514 C CA . ALA A 1 208 ? 34.465 -2.520 -3.452 1.00 33.25 208 ALA A CA 1
ATOM 1515 C C . ALA A 1 208 ? 35.378 -2.641 -4.682 1.00 33.25 208 ALA A C 1
ATOM 1517 O O . ALA A 1 208 ? 36.422 -3.289 -4.630 1.00 33.25 208 ALA A O 1
ATOM 1518 N N . LEU A 1 209 ? 34.971 -2.029 -5.793 1.00 36.59 209 LEU A N 1
ATOM 1519 C CA . LEU A 1 209 ? 35.856 -1.768 -6.921 1.00 36.59 209 LEU A CA 1
ATOM 1520 C C . LEU A 1 209 ? 36.875 -0.712 -6.483 1.00 36.59 209 LEU A C 1
ATOM 1522 O O . LEU A 1 209 ? 36.552 0.462 -6.304 1.00 36.59 209 LEU A O 1
ATOM 1526 N N . SER A 1 210 ? 38.108 -1.157 -6.269 1.00 34.34 210 SER A N 1
ATOM 1527 C CA . SER A 1 210 ? 39.266 -0.317 -5.984 1.00 34.34 210 SER A CA 1
ATOM 1528 C C . SER A 1 210 ? 39.572 0.567 -7.195 1.00 34.34 210 SER A C 1
ATOM 1530 O O . SER A 1 210 ? 40.123 0.093 -8.186 1.00 34.34 210 SER A O 1
ATOM 1532 N N . VAL A 1 211 ? 39.241 1.855 -7.128 1.00 38.94 211 VAL A N 1
ATOM 1533 C CA . VAL A 1 211 ? 39.732 2.849 -8.094 1.00 38.94 211 VAL A CA 1
ATOM 1534 C C . VAL A 1 211 ? 41.159 3.247 -7.683 1.00 38.94 211 VAL A C 1
ATOM 1536 O O . VAL A 1 211 ? 41.343 3.702 -6.549 1.00 38.94 211 VAL A O 1
ATOM 1539 N N . PRO A 1 212 ? 42.190 3.094 -8.537 1.00 36.56 212 PRO A N 1
ATOM 1540 C CA . PRO A 1 212 ? 43.540 3.534 -8.200 1.00 36.56 212 PRO A CA 1
ATOM 1541 C C . PRO A 1 212 ? 43.612 5.065 -8.170 1.00 36.56 212 PRO A C 1
ATOM 1543 O O . PRO A 1 212 ? 43.201 5.733 -9.117 1.00 36.56 212 PRO A O 1
ATOM 1546 N N . ARG A 1 213 ? 44.167 5.630 -7.092 1.00 38.88 213 ARG A N 1
ATOM 1547 C CA . ARG A 1 213 ? 44.533 7.053 -7.033 1.00 38.88 213 ARG A CA 1
ATOM 1548 C C . ARG A 1 213 ? 45.757 7.312 -7.926 1.00 38.88 213 ARG A C 1
ATOM 1550 O O . ARG A 1 213 ? 46.684 6.499 -7.892 1.00 38.88 213 ARG A O 1
ATOM 1557 N N . PRO A 1 214 ? 45.820 8.433 -8.664 1.00 36.81 214 PRO A N 1
ATOM 1558 C CA . PRO A 1 214 ? 47.035 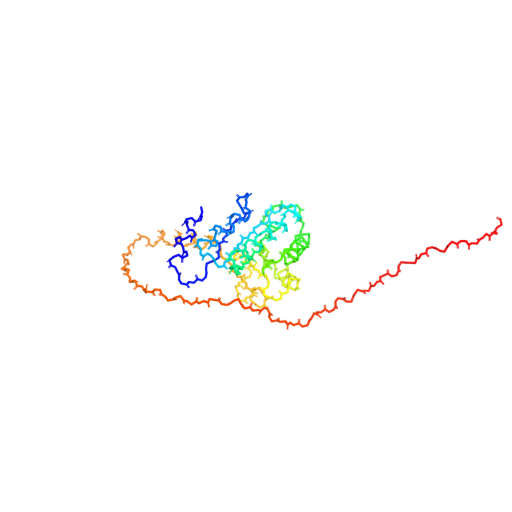8.812 -9.373 1.00 36.81 214 PRO A CA 1
ATOM 1559 C C . PRO A 1 214 ? 48.138 9.162 -8.363 1.00 36.81 214 PRO A C 1
ATOM 1561 O O . PRO A 1 214 ? 47.893 9.855 -7.373 1.00 36.81 214 PRO A O 1
ATOM 1564 N N . ARG A 1 215 ? 49.350 8.645 -8.596 1.00 38.91 215 ARG A N 1
ATOM 1565 C CA . ARG A 1 215 ? 50.550 9.024 -7.839 1.00 38.91 215 ARG A CA 1
ATOM 1566 C C . ARG A 1 215 ? 50.981 10.422 -8.270 1.00 38.91 215 ARG A C 1
ATOM 1568 O O . ARG A 1 215 ? 51.176 10.655 -9.459 1.00 38.91 215 ARG A O 1
ATOM 1575 N N . ALA A 1 216 ? 51.132 11.311 -7.296 1.00 41.94 216 ALA A N 1
ATOM 1576 C CA . ALA A 1 216 ? 51.863 12.553 -7.469 1.00 41.94 216 ALA A CA 1
ATOM 1577 C C . ALA A 1 216 ? 53.378 12.284 -7.396 1.00 41.94 216 ALA A C 1
ATOM 1579 O O . ALA A 1 216 ? 53.827 11.497 -6.560 1.00 41.94 216 ALA A O 1
ATOM 1580 N N . ASP A 1 217 ? 54.083 12.986 -8.280 1.00 44.75 217 ASP A N 1
ATOM 1581 C CA . ASP A 1 217 ? 55.505 13.339 -8.319 1.00 44.75 217 ASP A CA 1
ATOM 1582 C C . ASP A 1 217 ? 56.562 12.271 -8.641 1.00 44.75 217 ASP A C 1
ATOM 1584 O O . ASP A 1 217 ? 56.853 11.379 -7.846 1.00 44.75 217 ASP A O 1
ATOM 1588 N N . GLN A 1 218 ? 57.238 12.475 -9.782 1.00 41.31 218 GLN A N 1
ATOM 1589 C CA . GLN A 1 218 ? 58.686 12.732 -9.829 1.00 41.31 218 GLN A CA 1
ATOM 1590 C C . GLN A 1 218 ? 59.102 13.374 -11.170 1.00 41.31 218 GLN A C 1
ATOM 1592 O O . GLN A 1 218 ? 58.611 13.000 -12.231 1.00 41.31 218 GLN A O 1
ATOM 1597 N N . ALA A 1 219 ? 59.971 14.382 -11.057 1.00 43.28 219 ALA A N 1
ATOM 1598 C CA . ALA A 1 219 ? 60.589 15.194 -12.106 1.00 43.28 219 ALA A CA 1
ATOM 1599 C C . ALA A 1 219 ? 61.719 14.456 -12.869 1.00 43.28 219 ALA A C 1
ATOM 1601 O O . ALA A 1 219 ? 61.975 13.291 -12.568 1.00 43.28 219 ALA A O 1
ATOM 1602 N N . ILE A 1 220 ? 62.418 15.208 -13.745 1.00 43.66 220 ILE A N 1
ATOM 1603 C CA . ILE A 1 220 ? 63.543 14.913 -14.679 1.00 43.66 220 ILE A CA 1
ATOM 1604 C C . ILE A 1 220 ? 63.006 14.842 -16.128 1.00 43.66 220 ILE A C 1
ATOM 1606 O O . ILE A 1 220 ? 62.178 13.982 -16.408 1.00 43.66 220 ILE A O 1
ATOM 1610 N N . ASP A 1 221 ? 63.333 15.703 -17.099 1.00 41.75 221 ASP A N 1
ATOM 1611 C CA . ASP A 1 221 ? 64.360 16.746 -17.324 1.00 41.75 221 ASP A CA 1
ATOM 1612 C C . ASP A 1 221 ? 63.711 18.016 -17.922 1.00 41.75 221 ASP A C 1
ATOM 1614 O O . ASP A 1 221 ? 62.717 17.868 -18.676 1.00 41.75 221 ASP A O 1
#

Solvent-accessible surface area (backbone atoms only — not comparable to full-atom values): 13222 Å² total; per-residue (Å²): 111,63,72,59,52,30,54,53,39,76,72,45,97,63,86,38,65,42,81,46,51,74,24,87,92,40,39,43,64,45,45,44,53,40,46,75,40,57,42,49,20,38,32,43,40,36,81,72,50,60,67,68,62,37,31,53,46,45,33,38,36,46,50,31,29,57,74,72,73,40,86,49,46,34,32,37,26,46,40,62,56,65,60,92,75,86,59,54,74,66,53,35,52,52,50,46,49,54,50,40,53,48,33,44,72,34,61,35,63,27,33,28,43,42,66,72,37,53,67,71,61,51,38,53,45,22,65,72,68,32,87,62,18,32,28,39,49,61,49,95,76,36,68,56,72,69,57,37,45,75,54,40,44,58,42,76,45,53,74,65,57,56,59,54,50,48,54,51,50,49,66,72,54,68,78,78,81,90,81,87,88,80,88,81,84,91,76,92,75,86,84,75,85,81,75,80,81,85,69,84,81,82,79,79,79,79,78,79,81,82,76,84,78,84,84,81,87,84,87,91,132

Secondary structure (DSSP, 8-state):
-HHHHHHHHHH-SS--EEE-TT-TT-HHHHHHHHHHTT-SEEEEE-TT--HHHHHHHHHHHHHHHHHTT---EEEEE--TTSS--S--HHHHHHHHHHHHHHHHHTT-SEEE-TT---HHHHHHHHHHH-TT-EEEE--TTSPPHHHHHHTT--EEE-TTHHHHHHHHHHHHS-SS----------------PPPP--PPP---------PPPPPP-----

pLDDT: mean 79.78, std 26.58, range [23.7, 98.81]

Sequence (221 aa):
MLQAIGRIVTAVDLPVTADLESGYGDVDRTIRAAIGAGVAGAILEDAMRPIDESVAAVETAVRAGAAEGVPIVLNARTDVYLPDTGLDRVGRLDAAKSRGMTFLAGGADRIFVPGCSHPDEIGELVNCFGPGRLSLLAMPGVPNPAELQSLGVSRVSYAPTTAMGAGRAGRASATGSRVLALRARPGRRRWRRQEPQRRPACAVRSQALSVPRPRADQAID

Foldseek 3Di:
DLVVLLVVQVVDLDAAEDECEQCPVPLLVSLLSNVVSPHQAYEHEPQPPDLVSLLVSLLSSCVSCVVVVHRHQYAYEYALQPDPPVDDPVRSLVVLLVSLVSSVVSPHQAYEYENDADLVSLLVSCVSNDAQHYEYEDDPRHDDPVSSVVSRHNYYHHPCPVVVVVVVVCVVVVPDDDDDDDDDDDDRDDDDDDDPDDDDDDDDPPPDDDDDDDDDDDDDD

Nearest PDB structures (foldseek):
  4mg4-assembly1_A  TM=9.258E-01  e=4.815E-15  Burkholderia cenocepacia J2315
  4mg4-assembly2_F  TM=9.283E-01  e=1.322E-14  Burkholderia cenocepacia J2315
  4mg4-assembly1_H  TM=9.141E-01  e=9.256E-15  Burkholderia cenocepacia J2315
  2ze3-assembly1_A-2  TM=9.047E-01  e=2.127E-14  Deinococcus ficus
  4lsb-assembly1_B  TM=8.559E-01  e=6.381E-12  Burkholderia cenocepacia J2315